Protein AF-A0A378IM62-F1 (afdb_monomer_lite)

Structure (mmCIF, N/CA/C/O backbone):
data_AF-A0A378IM62-F1
#
_entry.id   AF-A0A378IM62-F1
#
loop_
_atom_site.group_PDB
_atom_site.id
_atom_site.type_symbol
_atom_site.label_atom_id
_atom_site.label_alt_id
_atom_site.label_comp_id
_atom_site.label_asym_id
_atom_site.label_entity_id
_atom_site.label_seq_id
_atom_site.pdbx_PDB_ins_code
_atom_site.Cartn_x
_atom_site.Cartn_y
_atom_site.Cartn_z
_atom_site.occupancy
_atom_site.B_iso_or_equiv
_atom_site.auth_seq_id
_atom_site.auth_comp_id
_atom_site.auth_asym_id
_atom_site.auth_atom_id
_atom_site.pdbx_PDB_model_num
ATOM 1 N N . MET A 1 1 ? -3.573 8.966 -11.638 1.00 63.03 1 MET A N 1
ATOM 2 C CA . MET A 1 1 ? -2.790 7.840 -12.193 1.00 63.03 1 MET A CA 1
ATOM 3 C C . MET A 1 1 ? -3.629 6.588 -12.043 1.00 63.03 1 MET A C 1
ATOM 5 O O . MET A 1 1 ? -4.193 6.410 -10.976 1.00 63.03 1 MET A O 1
ATOM 9 N N . LYS A 1 2 ? -3.738 5.745 -13.071 1.00 63.81 2 LYS A N 1
ATOM 10 C CA . LYS A 1 2 ? -4.453 4.468 -12.963 1.00 63.81 2 LYS A CA 1
ATOM 11 C C . LYS A 1 2 ? -3.461 3.328 -12.790 1.00 63.81 2 LYS A C 1
ATOM 13 O O . LYS A 1 2 ? -2.505 3.244 -13.553 1.00 63.81 2 LYS A O 1
ATOM 18 N N . LEU A 1 3 ? -3.699 2.463 -11.816 1.00 65.12 3 LEU A N 1
ATOM 19 C CA . LEU A 1 3 ? -2.951 1.236 -11.606 1.00 65.12 3 LEU A CA 1
ATOM 20 C C . LEU A 1 3 ? -3.840 0.065 -12.021 1.00 65.12 3 LEU A C 1
ATOM 22 O O . LEU A 1 3 ? -4.817 -0.258 -11.344 1.00 65.12 3 LEU A O 1
ATOM 26 N N . ASN A 1 4 ? -3.529 -0.535 -13.166 1.00 68.69 4 ASN A N 1
ATOM 27 C CA . ASN A 1 4 ? -4.290 -1.670 -13.662 1.00 68.69 4 ASN A CA 1
ATOM 28 C C . ASN A 1 4 ? -3.767 -2.959 -13.022 1.00 68.69 4 ASN A C 1
ATOM 30 O O . ASN A 1 4 ? -2.691 -3.443 -13.353 1.00 68.69 4 ASN A O 1
ATOM 34 N N . LEU A 1 5 ? -4.535 -3.548 -12.109 1.00 64.62 5 LEU A N 1
ATOM 35 C CA . LEU A 1 5 ? -4.090 -4.748 -11.401 1.00 64.62 5 LEU A CA 1
ATOM 36 C C . LEU A 1 5 ? -4.032 -5.988 -12.303 1.00 64.62 5 LEU A C 1
ATOM 38 O O . LEU A 1 5 ? -3.391 -6.976 -11.940 1.00 64.62 5 LEU A O 1
ATOM 42 N N . THR A 1 6 ? -4.661 -5.973 -13.485 1.00 64.00 6 THR A N 1
ATOM 43 C CA . THR A 1 6 ? -4.562 -7.104 -14.419 1.00 64.00 6 THR A CA 1
ATOM 44 C C . THR A 1 6 ? -3.192 -7.189 -15.084 1.00 64.00 6 THR A C 1
ATOM 46 O O . THR A 1 6 ? -2.782 -8.292 -15.438 1.00 64.00 6 THR A O 1
ATOM 49 N N . THR A 1 7 ? -2.473 -6.066 -15.212 1.00 71.25 7 THR A N 1
ATOM 50 C CA . THR A 1 7 ? -1.129 -6.010 -15.821 1.00 71.25 7 THR A CA 1
ATOM 51 C C . THR A 1 7 ? -0.025 -6.430 -14.857 1.00 71.25 7 THR A C 1
ATOM 53 O O . THR A 1 7 ? 1.128 -6.559 -15.252 1.00 71.25 7 THR A O 1
ATOM 56 N N . PHE A 1 8 ? -0.359 -6.663 -13.589 1.00 71.75 8 PHE A N 1
ATOM 57 C CA . PHE A 1 8 ? 0.615 -7.061 -12.585 1.00 71.75 8 PHE A CA 1
ATOM 58 C C . PHE A 1 8 ? 1.080 -8.500 -12.822 1.00 71.75 8 PHE A C 1
ATOM 60 O O . PHE A 1 8 ? 0.302 -9.359 -13.254 1.00 71.75 8 PHE A O 1
ATOM 67 N N . SER A 1 9 ? 2.332 -8.780 -12.457 1.00 75.38 9 SER A N 1
ATOM 68 C CA . SER A 1 9 ? 2.825 -10.152 -12.348 1.00 75.38 9 SER A CA 1
ATOM 69 C C . SER A 1 9 ? 2.003 -10.933 -11.314 1.00 75.38 9 SER A C 1
ATOM 71 O O . SER A 1 9 ? 1.417 -10.359 -10.389 1.00 75.38 9 SER A O 1
ATOM 73 N N . GLU A 1 10 ? 1.952 -12.262 -11.437 1.00 77.06 10 GLU A N 1
ATOM 74 C CA . GLU A 1 10 ? 1.265 -13.082 -10.429 1.00 77.06 10 GLU A CA 1
ATOM 75 C C . GLU A 1 10 ? 1.925 -12.982 -9.051 1.00 77.06 10 GLU A C 1
ATOM 77 O O . GLU A 1 10 ? 1.225 -13.045 -8.045 1.00 77.06 10 GLU A O 1
ATOM 82 N N . GLU A 1 11 ? 3.235 -12.740 -8.986 1.00 78.81 11 GLU A N 1
ATOM 83 C CA . GLU A 1 11 ? 3.937 -12.444 -7.735 1.00 78.81 11 GLU A CA 1
ATOM 84 C C . GLU A 1 11 ? 3.351 -11.200 -7.049 1.00 78.81 11 GLU A C 1
ATOM 86 O O . GLU A 1 11 ? 2.888 -11.274 -5.908 1.00 78.81 11 GLU A O 1
ATOM 91 N N . HIS A 1 12 ? 3.256 -10.085 -7.776 1.00 77.81 12 HIS A N 1
ATOM 92 C CA . HIS A 1 12 ? 2.664 -8.844 -7.280 1.00 77.81 12 HIS A CA 1
ATOM 93 C C . HIS A 1 12 ? 1.194 -9.019 -6.878 1.00 77.81 12 HIS A C 1
ATOM 95 O O . HIS A 1 12 ? 0.765 -8.537 -5.827 1.00 77.81 12 HIS A O 1
ATOM 101 N N . LYS A 1 13 ? 0.410 -9.764 -7.665 1.00 71.94 13 LYS A N 1
ATOM 102 C CA . LYS A 1 13 ? -0.984 -10.078 -7.318 1.00 71.94 13 LYS A CA 1
ATOM 103 C C . LYS A 1 13 ? -1.081 -10.931 -6.056 1.00 71.94 13 LYS A C 1
ATOM 105 O O . LYS A 1 13 ? -1.965 -10.689 -5.238 1.00 71.94 13 LYS A O 1
ATOM 110 N N . ASN A 1 14 ? -0.196 -11.908 -5.868 1.00 72.69 14 ASN A N 1
ATOM 111 C CA . ASN A 1 14 ? -0.195 -12.775 -4.689 1.00 72.69 14 ASN A CA 1
ATOM 112 C C . ASN A 1 14 ? 0.095 -11.996 -3.405 1.00 72.69 14 ASN A C 1
ATOM 114 O O . ASN A 1 14 ? -0.589 -12.216 -2.406 1.00 72.69 14 ASN A O 1
ATOM 118 N N . ILE A 1 15 ? 1.015 -11.032 -3.454 1.00 76.00 15 ILE A N 1
ATOM 119 C CA . ILE A 1 15 ? 1.289 -10.114 -2.341 1.00 76.00 15 ILE A CA 1
ATOM 120 C C . ILE A 1 15 ? 0.017 -9.335 -1.953 1.00 76.00 15 ILE A C 1
ATOM 122 O O . ILE A 1 15 ? -0.394 -9.332 -0.791 1.00 76.00 15 ILE A O 1
ATOM 126 N N . LEU A 1 16 ? -0.675 -8.739 -2.931 1.00 74.19 16 LEU A N 1
ATOM 127 C CA . LEU A 1 16 ? -1.908 -7.977 -2.683 1.00 74.19 16 LEU A CA 1
ATOM 128 C C . LEU A 1 16 ? -3.078 -8.859 -2.207 1.00 74.19 16 LEU A C 1
ATOM 130 O O . LEU A 1 16 ? -3.880 -8.430 -1.370 1.00 74.19 16 LEU A O 1
ATOM 134 N N . ARG A 1 17 ? -3.180 -10.098 -2.711 1.00 72.56 17 ARG A N 1
ATOM 135 C CA . ARG A 1 17 ? -4.165 -11.101 -2.263 1.00 72.56 17 ARG A CA 1
ATOM 136 C C . ARG A 1 17 ? -3.917 -11.513 -0.810 1.00 72.56 17 ARG A C 1
ATOM 138 O O . ARG A 1 17 ? -4.877 -11.611 -0.048 1.00 72.56 17 ARG A O 1
ATOM 145 N N . ALA A 1 18 ? -2.658 -11.720 -0.418 1.00 74.56 18 ALA A N 1
ATOM 146 C CA . ALA A 1 18 ? -2.292 -12.062 0.955 1.00 74.56 18 ALA A CA 1
ATOM 147 C C . ALA A 1 18 ? -2.680 -10.942 1.932 1.00 74.56 18 ALA A C 1
ATOM 149 O O . ALA A 1 18 ? -3.341 -11.206 2.937 1.00 74.56 18 ALA A O 1
ATOM 150 N N . GLN A 1 19 ? -2.384 -9.686 1.583 1.00 77.56 19 GLN A N 1
ATOM 151 C CA . GLN A 1 19 ? -2.810 -8.531 2.375 1.00 77.56 19 GLN A CA 1
ATOM 152 C C . GLN A 1 19 ? -4.334 -8.438 2.486 1.00 77.56 19 GLN A C 1
ATOM 154 O O . GLN A 1 19 ? -4.859 -8.174 3.565 1.00 77.56 19 GLN A O 1
ATOM 159 N N . ARG A 1 20 ? -5.066 -8.718 1.398 1.00 74.69 20 ARG A N 1
ATOM 160 C CA . ARG A 1 20 ? -6.538 -8.780 1.430 1.00 74.69 20 ARG A CA 1
ATOM 161 C C . ARG A 1 20 ? -7.037 -9.722 2.506 1.00 74.69 20 ARG A C 1
ATOM 163 O O . ARG A 1 20 ? -7.931 -9.377 3.271 1.00 74.69 20 ARG A O 1
ATOM 170 N N . LYS A 1 21 ? -6.482 -10.933 2.496 1.00 75.38 21 LYS A N 1
ATOM 171 C CA . LYS A 1 21 ? -6.885 -12.020 3.374 1.00 75.38 21 LYS A CA 1
ATOM 172 C C . LYS A 1 21 ? -6.652 -11.619 4.828 1.00 75.38 21 LYS A C 1
ATOM 174 O O . LYS A 1 21 ? -7.586 -11.698 5.614 1.00 75.38 21 LYS A O 1
ATOM 179 N N . LEU A 1 22 ? -5.474 -11.073 5.134 1.00 80.19 22 LEU A N 1
ATOM 180 C CA . LEU A 1 22 ? -5.135 -10.566 6.465 1.00 80.19 22 LEU A CA 1
ATOM 181 C C . LEU A 1 22 ? -6.120 -9.493 6.958 1.00 80.19 22 LEU A C 1
ATOM 183 O O . LEU A 1 22 ? -6.554 -9.530 8.113 1.00 80.19 22 LEU A O 1
ATOM 187 N N . VAL A 1 23 ? -6.475 -8.535 6.094 1.00 76.19 23 VAL A N 1
ATOM 188 C CA . VAL A 1 23 ? -7.431 -7.474 6.437 1.00 76.19 23 VAL A CA 1
ATOM 189 C C . VAL A 1 23 ? -8.813 -8.069 6.711 1.00 76.19 23 VAL A C 1
ATOM 191 O O . VAL A 1 23 ? -9.392 -7.761 7.747 1.00 76.19 23 VAL A O 1
ATOM 194 N N . LEU A 1 24 ? -9.324 -8.950 5.842 1.00 74.62 24 LEU A N 1
ATOM 195 C CA . LEU A 1 24 ? -10.635 -9.590 6.033 1.00 74.62 24 LEU A CA 1
ATOM 196 C C . LEU A 1 24 ? -10.694 -10.402 7.329 1.00 74.62 24 LEU A C 1
ATOM 198 O O . LEU A 1 24 ? -11.615 -10.220 8.117 1.00 74.62 24 LEU A O 1
ATOM 202 N N . GLU A 1 25 ? -9.697 -11.255 7.570 1.00 80.69 25 GLU A N 1
ATOM 203 C CA . GLU A 1 25 ? -9.629 -12.096 8.771 1.00 80.69 25 GLU A CA 1
ATOM 204 C C . GLU A 1 25 ? -9.574 -11.250 10.046 1.00 80.69 25 GLU A C 1
ATOM 206 O O . GLU A 1 25 ? -10.247 -11.544 11.033 1.00 80.69 25 GLU A O 1
ATOM 211 N N . THR A 1 26 ? -8.809 -10.157 10.024 1.00 82.06 26 THR A N 1
ATOM 212 C CA . THR A 1 26 ? -8.727 -9.263 11.180 1.00 82.06 26 THR A CA 1
ATOM 213 C C . THR A 1 26 ? -10.033 -8.508 11.410 1.00 82.06 26 THR A C 1
ATOM 215 O O . THR A 1 26 ? -10.451 -8.354 12.556 1.00 82.06 26 THR A O 1
ATOM 218 N N . LEU A 1 27 ? -10.679 -8.027 10.347 1.00 79.81 27 LEU A N 1
ATOM 219 C CA . LEU A 1 27 ? -11.945 -7.310 10.459 1.00 79.81 27 LEU A CA 1
ATOM 220 C C . LEU A 1 27 ? -13.079 -8.223 10.937 1.00 79.81 27 LEU A C 1
ATOM 222 O O . LEU A 1 27 ? -13.867 -7.793 11.776 1.00 79.81 27 LEU A O 1
ATOM 226 N N . ASP A 1 28 ? -13.124 -9.477 10.479 1.00 80.19 28 ASP A N 1
ATOM 227 C CA . ASP A 1 28 ? -14.079 -10.473 10.980 1.00 80.19 28 ASP A CA 1
ATOM 228 C C . ASP A 1 28 ? -13.875 -10.747 12.477 1.00 80.19 28 ASP A C 1
ATOM 230 O O . ASP A 1 28 ? -14.840 -10.752 13.241 1.00 80.19 28 ASP A O 1
ATOM 234 N N . ALA A 1 29 ? -12.621 -10.880 12.926 1.00 85.75 29 ALA A N 1
ATOM 235 C CA . ALA A 1 29 ? -12.310 -11.060 14.343 1.00 85.75 29 ALA A CA 1
ATOM 236 C C . ALA A 1 29 ? -12.753 -9.859 15.201 1.00 85.75 29 ALA A C 1
ATOM 238 O O . ALA A 1 29 ? -13.323 -10.038 16.277 1.00 85.75 29 ALA A O 1
ATOM 239 N N . ILE A 1 30 ? -12.537 -8.628 14.722 1.00 86.56 30 ILE A N 1
ATOM 240 C CA . ILE A 1 30 ? -12.991 -7.414 15.421 1.00 86.56 30 ILE A CA 1
ATOM 241 C C . ILE A 1 30 ? -14.519 -7.340 15.452 1.00 86.56 30 ILE A C 1
ATOM 243 O O . ILE A 1 30 ? -15.106 -6.945 16.458 1.00 86.56 30 ILE A O 1
ATOM 247 N N . ALA A 1 31 ? -15.179 -7.723 14.364 1.00 83.19 31 ALA A N 1
ATOM 248 C CA . ALA A 1 31 ? -16.630 -7.739 14.302 1.00 83.19 31 ALA A CA 1
ATOM 249 C C . ALA A 1 31 ? -17.235 -8.761 15.262 1.00 83.19 31 ALA A C 1
ATOM 251 O O . ALA A 1 31 ? -18.196 -8.434 15.951 1.00 83.19 31 ALA A O 1
ATOM 252 N N . ALA A 1 32 ? -16.652 -9.960 15.354 1.00 86.31 32 ALA A N 1
ATOM 253 C CA . ALA A 1 32 ? -17.048 -10.957 16.342 1.00 86.31 32 ALA A CA 1
ATOM 254 C C . ALA A 1 32 ? -16.964 -10.381 17.764 1.00 86.31 32 ALA A C 1
ATOM 256 O O . ALA A 1 32 ? -17.944 -10.448 18.500 1.00 86.31 32 ALA A O 1
ATOM 257 N N . TYR A 1 33 ? -15.863 -9.699 18.094 1.00 89.69 33 TYR A N 1
ATOM 258 C CA . TYR A 1 33 ? -15.712 -9.007 19.376 1.00 89.69 33 TYR A CA 1
ATOM 259 C C . TYR A 1 33 ? -16.799 -7.944 19.617 1.00 89.69 33 TYR A C 1
ATOM 261 O O . TYR A 1 33 ? -17.392 -7.897 20.694 1.00 89.69 33 TYR A O 1
ATOM 269 N N . LEU A 1 34 ? -17.098 -7.092 18.631 1.00 86.69 34 LEU A N 1
ATOM 270 C CA . LEU A 1 34 ? -18.134 -6.059 18.764 1.00 86.69 34 LEU A CA 1
ATOM 271 C C . LEU A 1 34 ? -19.541 -6.660 18.943 1.00 86.69 34 LEU A C 1
ATOM 273 O O . LEU A 1 34 ? -20.335 -6.125 19.716 1.00 86.69 34 LEU A O 1
ATOM 277 N N . VAL A 1 35 ? -19.843 -7.774 18.267 1.00 87.06 35 VAL A N 1
ATOM 278 C CA . VAL A 1 35 ? -21.121 -8.499 18.398 1.00 87.06 35 VAL A CA 1
ATOM 279 C C . VAL A 1 35 ? -21.242 -9.153 19.773 1.00 87.06 35 VAL A C 1
ATOM 281 O O . VAL A 1 35 ? -22.263 -8.989 20.435 1.00 87.06 35 VAL A O 1
ATOM 284 N N . GLU A 1 36 ? -20.201 -9.854 20.231 1.00 90.56 36 GLU A N 1
ATOM 285 C CA . GLU A 1 36 ? -20.175 -10.512 21.549 1.00 90.56 36 GLU A CA 1
ATOM 286 C C . GLU A 1 36 ? -20.423 -9.527 22.696 1.00 90.56 36 GLU A C 1
ATOM 288 O O . GLU A 1 36 ? -21.001 -9.889 23.718 1.00 90.56 36 GLU A O 1
ATOM 293 N N . ASN A 1 37 ? -20.026 -8.269 22.510 1.00 88.25 37 ASN A N 1
ATOM 294 C CA . ASN A 1 37 ? -20.207 -7.212 23.495 1.00 88.25 37 ASN A CA 1
ATOM 295 C C . ASN A 1 37 ? -21.465 -6.348 23.274 1.00 88.25 37 ASN A C 1
ATOM 297 O O . ASN A 1 37 ? -21.661 -5.371 23.997 1.00 88.25 37 ASN A O 1
ATOM 301 N N . GLY A 1 38 ? -22.313 -6.682 22.296 1.00 86.50 38 GLY A N 1
ATOM 302 C CA . GLY A 1 38 ? -23.566 -5.970 22.027 1.00 86.50 38 GLY A CA 1
ATOM 303 C C . GLY A 1 38 ? -23.397 -4.557 21.457 1.00 86.50 38 GLY A C 1
ATOM 304 O O . GLY A 1 38 ? -24.317 -3.747 21.550 1.00 86.50 38 GLY A O 1
ATOM 305 N N . ASP A 1 39 ? -22.238 -4.229 20.876 1.00 85.69 39 ASP A N 1
ATOM 306 C CA . ASP A 1 39 ? -22.001 -2.914 20.263 1.00 85.69 39 ASP A CA 1
ATOM 307 C C . ASP A 1 39 ? -22.529 -2.808 18.829 1.00 85.69 39 ASP A C 1
ATOM 309 O O . ASP A 1 39 ? -22.758 -1.699 18.338 1.00 85.69 39 ASP A O 1
ATOM 313 N N . VAL A 1 40 ? -22.708 -3.947 18.157 1.00 83.50 40 VAL A N 1
ATOM 314 C CA . VAL A 1 40 ? -23.263 -4.055 16.803 1.00 83.50 40 VAL A CA 1
ATOM 315 C C . VAL A 1 40 ? -24.137 -5.305 16.680 1.00 83.50 40 VAL A C 1
ATOM 317 O O . VAL A 1 40 ? -23.970 -6.272 17.423 1.00 83.50 40 VAL A O 1
ATOM 320 N N . GLU A 1 41 ? -25.065 -5.294 15.724 1.00 83.25 41 GLU A N 1
ATOM 321 C CA . GLU A 1 41 ? -25.942 -6.432 15.432 1.00 83.25 41 GLU A CA 1
ATOM 322 C C . GLU A 1 41 ? -25.192 -7.574 14.724 1.00 83.25 41 GLU A C 1
ATOM 324 O O . GLU A 1 41 ? -24.187 -7.362 14.043 1.00 83.25 41 GLU A O 1
ATOM 329 N N . SER A 1 42 ? -25.700 -8.804 14.831 1.00 82.06 42 SER A N 1
ATOM 330 C CA . SER A 1 42 ? -25.089 -9.989 14.204 1.00 82.06 42 SER A CA 1
ATOM 331 C C . SER A 1 42 ? -25.033 -9.904 12.672 1.00 82.06 42 SER A C 1
ATOM 333 O O . SER A 1 42 ? -24.097 -10.420 12.055 1.00 82.06 42 SER A O 1
ATOM 335 N N . GLU A 1 43 ? -25.981 -9.195 12.051 1.00 76.56 43 GLU A N 1
ATOM 336 C CA . GLU A 1 43 ? -26.019 -8.934 10.606 1.00 76.56 43 GLU A CA 1
ATOM 337 C C . GLU A 1 43 ? -24.813 -8.119 10.123 1.00 76.56 43 GLU A C 1
ATOM 339 O O . GLU A 1 43 ? -24.394 -8.234 8.969 1.00 76.56 43 GLU A O 1
ATOM 344 N N . TRP A 1 44 ? -24.182 -7.360 11.019 1.00 72.75 44 TRP A N 1
ATOM 345 C CA . TRP A 1 44 ? -23.004 -6.557 10.716 1.00 72.75 44 TRP A CA 1
ATOM 346 C C . TRP A 1 44 ? -21.821 -7.429 10.272 1.00 72.75 44 TRP A C 1
ATOM 348 O O . TRP A 1 44 ? -21.120 -7.108 9.310 1.00 72.75 44 TRP A O 1
ATOM 358 N N . ARG A 1 45 ? -21.677 -8.617 10.877 1.00 70.25 45 ARG A N 1
ATOM 359 C CA . ARG A 1 45 ? -20.698 -9.635 10.464 1.00 70.25 45 ARG A CA 1
ATOM 360 C C . ARG A 1 45 ? -20.997 -10.200 9.069 1.00 70.25 45 ARG A C 1
ATOM 362 O O . ARG A 1 45 ? -20.083 -10.545 8.326 1.00 70.25 45 ARG A O 1
ATOM 369 N N . MET A 1 46 ? -22.268 -10.243 8.661 1.00 67.06 46 MET A N 1
ATOM 370 C CA . MET A 1 46 ? -22.653 -10.624 7.297 1.00 67.06 46 MET A CA 1
ATOM 371 C C . MET A 1 46 ? -22.372 -9.512 6.281 1.00 67.06 46 MET A C 1
ATOM 373 O O . MET A 1 46 ? -22.016 -9.822 5.146 1.00 67.06 46 MET A O 1
ATOM 377 N N . MET A 1 47 ? -22.501 -8.236 6.663 1.00 64.19 47 MET A N 1
ATOM 378 C CA . MET A 1 47 ? -22.163 -7.096 5.797 1.00 64.19 47 MET A CA 1
ATOM 379 C C . MET A 1 47 ? -20.671 -7.078 5.443 1.00 64.19 47 MET A C 1
ATOM 381 O O . MET A 1 47 ? -20.328 -6.936 4.271 1.00 64.19 47 MET A O 1
ATOM 385 N N . LEU A 1 48 ? -19.802 -7.345 6.422 1.00 60.56 48 LEU A N 1
ATOM 386 C CA . LEU A 1 48 ? -18.348 -7.483 6.241 1.00 60.56 48 LEU A CA 1
ATOM 387 C C . LEU A 1 48 ? -17.962 -8.541 5.196 1.00 60.56 48 LEU A C 1
ATOM 389 O O . LEU A 1 48 ? -17.015 -8.353 4.437 1.00 60.56 48 LEU A O 1
ATOM 393 N N . ASN A 1 49 ? -18.728 -9.632 5.127 1.00 55.06 49 ASN A N 1
ATOM 394 C CA . ASN A 1 49 ? -18.523 -10.713 4.162 1.00 55.06 49 ASN A CA 1
ATOM 395 C C . ASN A 1 49 ? -19.140 -10.427 2.780 1.00 55.06 49 ASN A C 1
ATOM 397 O O . ASN A 1 49 ? -18.753 -11.057 1.796 1.00 55.06 49 ASN A O 1
ATOM 401 N N . LYS A 1 50 ? -20.110 -9.504 2.700 1.00 53.28 50 LYS A N 1
ATOM 402 C CA . LYS A 1 50 ? -20.842 -9.148 1.471 1.00 53.28 50 LYS A CA 1
ATOM 403 C C . LYS A 1 50 ? -20.257 -7.948 0.735 1.00 53.28 50 LYS A C 1
ATOM 405 O O . LYS A 1 50 ? -20.473 -7.838 -0.472 1.00 53.28 50 LYS A O 1
ATOM 410 N N . GLU A 1 51 ? -19.537 -7.056 1.417 1.00 52.66 51 GLU A N 1
ATOM 411 C CA . GLU A 1 51 ? -18.796 -5.986 0.751 1.00 52.66 51 GLU A CA 1
ATOM 412 C C . GLU A 1 51 ? -17.623 -6.580 -0.031 1.00 52.66 51 GLU A C 1
ATOM 414 O O . GLU A 1 51 ? -16.491 -6.744 0.432 1.00 52.66 51 GLU A O 1
ATOM 419 N N . TYR A 1 52 ? -17.929 -6.928 -1.280 1.00 42.97 52 TYR A N 1
ATOM 420 C CA . TYR A 1 52 ? -16.935 -7.215 -2.288 1.00 42.97 52 TYR A CA 1
ATOM 421 C C . TYR A 1 52 ? -16.077 -5.975 -2.471 1.00 42.97 52 TYR A C 1
ATOM 423 O O . TYR A 1 52 ? -16.464 -5.015 -3.132 1.00 42.97 52 TYR A O 1
ATOM 431 N N . MET A 1 53 ? -14.880 -6.113 -1.912 1.00 42.53 53 MET A N 1
ATOM 432 C CA . MET A 1 53 ? -13.789 -5.160 -1.852 1.00 42.53 53 MET A CA 1
ATOM 433 C C . MET A 1 53 ? -13.832 -4.291 -0.604 1.00 42.53 53 MET A C 1
ATOM 435 O O . MET A 1 53 ? -14.437 -3.228 -0.572 1.00 42.53 53 MET A O 1
ATOM 439 N N . ILE A 1 54 ? -13.007 -4.701 0.370 1.00 43.72 54 ILE A N 1
ATOM 440 C CA . ILE A 1 54 ? -12.095 -3.766 1.030 1.00 43.72 54 ILE A CA 1
ATOM 441 C C . ILE A 1 54 ? -11.600 -2.847 -0.082 1.00 43.72 54 ILE A C 1
ATOM 443 O O . ILE A 1 54 ? -10.779 -3.256 -0.908 1.00 43.72 54 ILE A O 1
ATOM 447 N N . ASN A 1 55 ? -12.183 -1.656 -0.183 1.00 45.41 55 ASN A N 1
ATOM 448 C CA . ASN A 1 55 ? -11.634 -0.620 -1.025 1.00 45.41 55 ASN A CA 1
ATOM 449 C C . ASN A 1 55 ? -10.197 -0.487 -0.543 1.00 45.41 55 ASN A C 1
ATOM 451 O O . ASN A 1 55 ? -9.955 -0.081 0.591 1.00 45.41 55 ASN A O 1
ATOM 455 N N . TYR A 1 56 ? -9.247 -0.890 -1.381 1.00 46.09 56 TYR A N 1
ATOM 456 C CA . TYR A 1 56 ? -7.810 -0.852 -1.113 1.00 46.09 56 TYR A CA 1
ATOM 457 C C . TYR A 1 56 ? -7.281 0.591 -0.965 1.00 46.09 56 TYR A C 1
ATOM 459 O O . TYR A 1 56 ? -6.097 0.861 -1.110 1.00 46.09 56 TYR A O 1
ATOM 467 N N . TYR A 1 57 ? -8.161 1.536 -0.649 1.00 41.88 57 TYR A N 1
ATOM 468 C CA . TYR A 1 57 ? -7.917 2.951 -0.536 1.00 41.88 57 TYR A CA 1
ATOM 469 C C . TYR A 1 57 ? -8.599 3.509 0.704 1.00 41.88 57 TYR A C 1
ATOM 471 O O . TYR A 1 57 ? -9.572 4.252 0.643 1.00 41.88 57 TYR A O 1
ATOM 479 N N . ASP A 1 58 ? -7.996 3.229 1.848 1.00 39.28 58 ASP A N 1
ATOM 480 C CA . ASP A 1 58 ? -7.769 4.319 2.775 1.00 39.28 58 ASP A CA 1
ATOM 481 C C . ASP A 1 58 ? -6.708 5.219 2.122 1.00 39.28 58 ASP A C 1
ATOM 483 O O . ASP A 1 58 ? -5.566 4.805 1.973 1.00 39.28 58 ASP A O 1
ATOM 487 N N . VAL A 1 59 ? -7.055 6.424 1.676 1.00 37.38 59 VAL A N 1
ATOM 488 C CA . VAL A 1 59 ? -6.114 7.380 1.062 1.00 37.38 59 VAL A CA 1
ATOM 489 C C . VAL A 1 59 ? -6.279 8.718 1.775 1.00 37.38 59 VAL A C 1
ATOM 491 O O . VAL A 1 59 ? -7.177 9.484 1.452 1.00 37.38 59 VAL A O 1
ATOM 494 N N . ILE A 1 60 ? -5.330 8.982 2.685 1.00 32.12 60 ILE A N 1
ATOM 495 C CA . ILE A 1 60 ? -4.832 10.311 3.079 1.00 32.12 60 ILE A CA 1
ATOM 496 C C . ILE A 1 60 ? -5.748 11.160 4.027 1.00 32.12 60 ILE A C 1
ATOM 498 O O . ILE A 1 60 ? -6.967 11.136 3.888 1.00 32.12 60 ILE A O 1
ATOM 502 N N . PRO A 1 61 ? -5.194 11.874 5.044 1.00 30.81 61 PRO A N 1
ATOM 503 C CA . PRO A 1 61 ? -5.909 12.554 6.137 1.00 30.81 61 PRO A CA 1
ATOM 504 C C . PRO A 1 61 ? -6.981 13.581 5.754 1.00 30.81 61 PRO A C 1
ATOM 506 O O . PRO A 1 61 ? -6.825 14.365 4.823 1.00 30.81 61 PRO A O 1
ATOM 509 N N . ASP A 1 62 ? -7.988 13.663 6.633 1.00 29.58 62 ASP A N 1
ATOM 510 C CA . ASP A 1 62 ? -9.109 14.622 6.652 1.00 29.58 62 ASP A CA 1
ATOM 511 C C . ASP A 1 62 ? -8.685 16.098 6.838 1.00 29.58 62 ASP A C 1
ATOM 513 O O . ASP A 1 62 ? -9.528 16.995 6.779 1.00 29.58 62 ASP A O 1
ATOM 517 N N . LYS A 1 63 ? -7.402 16.396 7.108 1.00 29.39 63 LYS A N 1
ATOM 518 C CA . LYS A 1 63 ? -6.933 17.763 7.401 1.00 29.39 63 LYS A CA 1
ATOM 519 C C . LYS A 1 63 ? -5.540 18.040 6.836 1.00 29.39 63 LYS A C 1
ATOM 521 O O . LYS A 1 63 ? -4.548 17.482 7.292 1.00 29.39 63 LYS A O 1
ATOM 526 N N . GLY A 1 64 ? -5.489 18.967 5.883 1.00 35.56 64 GLY A N 1
ATOM 527 C CA . GLY A 1 64 ? -4.273 19.497 5.262 1.00 35.56 64 GLY A CA 1
ATOM 528 C C . GLY A 1 64 ? -4.406 19.553 3.736 1.00 35.56 64 GLY A C 1
ATOM 529 O O . GLY A 1 64 ? -5.018 18.659 3.151 1.00 35.56 64 GLY A O 1
ATOM 530 N N . PRO A 1 65 ? -3.891 20.594 3.056 1.00 26.06 65 PRO A N 1
ATOM 531 C CA . PRO A 1 65 ? -4.002 20.695 1.608 1.00 26.06 65 PRO A CA 1
ATOM 532 C C . PRO A 1 65 ? -3.127 19.631 0.942 1.00 26.06 65 PRO A C 1
ATOM 534 O O . PRO A 1 65 ? -1.920 19.796 0.786 1.00 26.06 65 PRO A O 1
ATOM 537 N N . LEU A 1 66 ? -3.759 18.550 0.495 1.00 30.91 66 LEU A N 1
ATOM 538 C CA . LEU A 1 66 ? -3.159 17.618 -0.447 1.00 30.91 66 LEU A CA 1
ATOM 539 C C . LEU A 1 66 ? -3.254 18.200 -1.836 1.00 30.91 66 LEU A C 1
ATOM 541 O O . LEU A 1 66 ? -4.269 18.098 -2.521 1.00 30.91 66 LEU A O 1
ATOM 545 N N . ARG A 1 67 ? -2.160 18.797 -2.273 1.00 32.47 67 ARG A N 1
ATOM 546 C CA . ARG A 1 67 ? -1.909 18.963 -3.694 1.00 32.47 67 ARG A CA 1
ATOM 547 C C . ARG A 1 67 ? -0.822 17.973 -4.035 1.00 32.47 67 ARG A C 1
ATOM 549 O O . ARG A 1 67 ? 0.324 18.299 -3.759 1.00 32.47 67 ARG A O 1
ATOM 556 N N . THR A 1 68 ? -1.194 16.785 -4.537 1.00 30.44 68 THR A N 1
ATOM 557 C CA . THR A 1 68 ? -0.556 16.069 -5.668 1.00 30.44 68 THR A CA 1
ATOM 558 C C . THR A 1 68 ? -0.953 14.569 -5.782 1.00 30.44 68 THR A C 1
ATOM 560 O O . THR A 1 68 ? -0.350 13.706 -5.166 1.00 30.44 68 THR A O 1
ATOM 563 N N . HIS A 1 69 ? -1.904 14.296 -6.696 1.00 43.16 69 HIS A N 1
ATOM 564 C CA . HIS A 1 69 ? -2.118 13.076 -7.518 1.00 43.16 69 HIS A CA 1
ATOM 565 C C . HIS A 1 69 ? -2.783 11.816 -6.920 1.00 43.16 69 HIS A C 1
ATOM 567 O O . HIS A 1 69 ? -2.217 11.069 -6.134 1.00 43.16 69 HIS A O 1
ATOM 573 N N . GLU A 1 70 ? -3.990 11.545 -7.418 1.00 50.69 70 GLU A N 1
ATOM 574 C CA . GLU A 1 70 ? -4.879 10.428 -7.081 1.00 50.69 70 GLU A CA 1
ATOM 575 C C . GLU A 1 70 ? -4.435 9.131 -7.788 1.00 50.69 70 GLU A C 1
ATOM 577 O O . GLU A 1 70 ? -4.057 9.170 -8.965 1.00 50.69 70 GLU A O 1
ATOM 582 N N . ILE A 1 71 ? -4.466 7.989 -7.089 1.00 53.88 71 ILE A N 1
ATOM 583 C CA . ILE A 1 71 ? -4.266 6.658 -7.683 1.00 53.88 71 ILE A CA 1
ATOM 584 C C . ILE A 1 71 ? -5.642 5.997 -7.795 1.00 53.88 71 ILE A C 1
ATOM 586 O O . ILE A 1 71 ? -6.316 5.846 -6.782 1.00 53.88 71 ILE A O 1
ATOM 590 N N . ASP A 1 72 ? -6.043 5.615 -9.003 1.00 56.44 72 ASP A N 1
ATOM 591 C CA . ASP A 1 72 ? -7.241 4.817 -9.261 1.00 56.44 72 ASP A CA 1
ATOM 592 C C . ASP A 1 72 ? -6.819 3.353 -9.467 1.00 56.44 72 ASP A C 1
ATOM 594 O O . ASP A 1 72 ? -5.915 3.101 -10.267 1.00 56.44 72 ASP A O 1
ATOM 598 N N . LEU A 1 73 ? -7.472 2.380 -8.819 1.00 52.94 73 LEU A N 1
ATOM 599 C CA . LEU A 1 73 ? -7.278 0.955 -9.151 1.00 52.94 73 LEU A CA 1
ATOM 600 C C . LEU A 1 73 ? -8.287 0.563 -10.208 1.00 52.94 73 LEU A C 1
ATOM 602 O O . LEU A 1 73 ? -9.487 0.769 -10.038 1.00 52.94 73 LEU A O 1
ATOM 606 N N . GLU A 1 74 ? -7.803 -0.064 -11.266 1.00 54.75 74 GLU A N 1
ATOM 607 C CA . GLU A 1 74 ? -8.650 -0.666 -12.282 1.00 54.75 74 GLU A CA 1
ATOM 608 C C . GLU A 1 74 ? -8.572 -2.190 -12.154 1.00 54.75 74 GLU A C 1
ATOM 610 O O . GLU A 1 74 ? -7.485 -2.774 -12.104 1.00 54.75 74 GLU A O 1
ATOM 615 N N . LEU A 1 75 ? -9.737 -2.828 -12.033 1.00 49.84 75 LEU A N 1
ATOM 616 C CA . LEU A 1 75 ? -9.889 -4.264 -11.818 1.00 49.84 75 LEU A CA 1
ATOM 617 C C . LEU A 1 75 ? -10.930 -4.830 -12.769 1.00 49.84 75 LEU A C 1
ATOM 619 O O . LEU A 1 75 ? -12.031 -4.302 -12.869 1.00 49.84 75 LEU A O 1
ATOM 623 N N . SER A 1 76 ? -10.614 -5.958 -13.396 1.00 47.88 76 SER A N 1
ATOM 624 C CA . SER A 1 76 ? -11.614 -6.769 -14.092 1.00 47.88 76 SER A CA 1
ATOM 625 C C . SER A 1 76 ? -12.199 -7.786 -13.115 1.00 47.88 76 SER A C 1
ATOM 627 O O . SER A 1 76 ? -11.481 -8.655 -12.620 1.00 47.88 76 SER A O 1
ATOM 629 N N . VAL A 1 77 ? -13.489 -7.663 -12.809 1.00 55.06 77 VAL A N 1
ATOM 630 C CA . VAL A 1 77 ? -14.234 -8.601 -11.963 1.00 55.06 77 VAL A CA 1
ATOM 631 C C . VAL A 1 77 ? -15.035 -9.525 -12.861 1.00 55.06 77 VAL A C 1
ATOM 633 O O . VAL A 1 77 ? -15.827 -9.058 -13.675 1.00 55.06 77 VAL A O 1
ATOM 636 N N . ILE A 1 78 ? -14.831 -10.830 -12.697 1.00 54.31 78 ILE A N 1
ATOM 637 C CA . ILE A 1 78 ? -15.636 -11.857 -13.355 1.00 54.31 78 ILE A CA 1
ATOM 638 C C . ILE A 1 78 ? -16.692 -12.315 -12.353 1.00 54.31 78 ILE A C 1
ATOM 640 O O . ILE A 1 78 ? -16.355 -12.845 -11.294 1.00 54.31 78 ILE A O 1
ATOM 644 N N . TYR A 1 79 ? -17.957 -12.065 -12.663 1.00 59.50 79 TYR A N 1
ATOM 645 C CA . TYR A 1 79 ? -19.084 -12.513 -11.852 1.00 59.50 79 TYR A CA 1
ATOM 646 C C . TYR A 1 79 ? -19.374 -14.000 -12.079 1.00 59.50 79 TYR A C 1
ATOM 648 O O . TYR A 1 79 ? -18.954 -14.583 -13.076 1.00 59.50 79 TYR A O 1
ATOM 656 N N . GLU A 1 80 ? -20.139 -14.617 -11.173 1.00 53.53 80 GLU A N 1
ATOM 657 C CA . GLU A 1 80 ? -20.515 -16.042 -11.247 1.00 53.53 80 GLU A CA 1
ATOM 658 C C . GLU A 1 80 ? -21.237 -16.415 -12.554 1.00 53.53 80 GLU A C 1
ATOM 660 O O . GLU A 1 80 ? -21.160 -17.551 -13.010 1.00 53.53 80 GLU A O 1
ATOM 665 N N . ASN A 1 81 ? -21.894 -15.446 -13.198 1.00 69.06 81 ASN A N 1
ATOM 666 C CA . ASN A 1 81 ? -22.547 -15.606 -14.499 1.00 69.06 81 ASN A CA 1
ATOM 667 C C . ASN A 1 81 ? -21.601 -15.413 -15.707 1.00 69.06 81 ASN A C 1
ATOM 669 O O . ASN A 1 81 ? -22.069 -15.372 -16.843 1.00 69.06 81 ASN A O 1
ATOM 673 N N . GLY A 1 82 ? -20.293 -15.252 -15.482 1.00 58.12 82 GLY A N 1
ATOM 674 C CA . GLY A 1 82 ? -19.283 -15.035 -16.520 1.00 58.12 82 GLY A CA 1
ATOM 675 C C . GLY A 1 82 ? -19.207 -13.603 -17.063 1.00 58.12 82 GLY A C 1
ATOM 676 O O . GLY A 1 82 ? -18.381 -13.335 -17.934 1.00 58.12 82 GLY A O 1
ATOM 677 N N . TYR A 1 83 ? -20.027 -12.670 -16.563 1.00 64.88 83 TYR A N 1
ATOM 678 C CA . TYR A 1 83 ? -19.936 -11.257 -16.933 1.00 64.88 83 TYR A CA 1
ATOM 679 C C . TYR A 1 83 ? -18.626 -10.657 -16.415 1.00 64.88 83 TYR A C 1
ATOM 681 O O . TYR A 1 83 ? -18.298 -10.804 -15.236 1.00 64.88 83 TYR A O 1
ATOM 689 N N . VAL A 1 84 ? -17.892 -9.972 -17.293 1.00 63.75 84 VAL A N 1
ATOM 690 C CA . VAL A 1 84 ? -16.665 -9.253 -16.939 1.00 63.75 84 VAL A CA 1
ATOM 691 C C . VAL A 1 84 ? -16.979 -7.766 -16.848 1.00 63.75 84 VAL A C 1
ATOM 693 O O . VAL A 1 84 ? -17.348 -7.141 -17.840 1.00 63.75 84 VAL A O 1
ATOM 696 N N . GLU A 1 85 ? -16.809 -7.193 -15.662 1.00 61.81 85 GLU A N 1
ATOM 697 C CA . GLU A 1 85 ? -16.948 -5.758 -15.418 1.00 61.81 85 GLU A CA 1
ATOM 698 C C . GLU A 1 85 ? -15.588 -5.152 -15.091 1.00 61.81 85 GLU A C 1
ATOM 700 O O . GLU A 1 85 ? -14.869 -5.653 -14.224 1.00 61.81 85 GLU A O 1
ATOM 705 N N . ILE A 1 86 ? -15.252 -4.035 -15.736 1.00 56.75 86 ILE A N 1
ATOM 706 C CA . ILE A 1 86 ? -14.118 -3.213 -15.318 1.00 56.75 86 ILE A CA 1
ATOM 707 C C . ILE A 1 86 ? -14.598 -2.286 -14.202 1.00 56.75 86 ILE A C 1
ATOM 709 O O . ILE A 1 86 ? -15.290 -1.298 -14.449 1.00 56.75 86 ILE A O 1
ATOM 713 N N . LYS A 1 87 ? -14.209 -2.591 -12.965 1.00 54.28 87 LYS A N 1
ATOM 714 C CA . LYS A 1 87 ? -14.423 -1.719 -11.812 1.00 54.28 87 LYS A CA 1
ATOM 715 C C . LYS A 1 87 ? -13.241 -0.775 -11.652 1.00 54.28 87 LYS A C 1
ATOM 717 O O . LYS A 1 87 ? -12.100 -1.208 -11.494 1.00 54.28 87 LYS A O 1
ATOM 722 N N . ILE A 1 88 ? -13.533 0.522 -11.668 1.00 53.75 88 ILE A N 1
ATOM 723 C CA . ILE A 1 88 ? -12.564 1.575 -11.363 1.00 53.75 88 ILE A CA 1
ATOM 724 C C . ILE A 1 88 ? -12.827 2.049 -9.937 1.00 53.75 88 ILE A C 1
ATOM 726 O O . ILE A 1 88 ? -13.839 2.695 -9.661 1.00 53.75 88 ILE A O 1
ATOM 730 N N . PHE A 1 89 ? -11.897 1.757 -9.042 1.00 52.94 89 PHE A N 1
ATOM 731 C CA . PHE A 1 89 ? -11.900 2.246 -7.672 1.00 52.94 89 PHE A CA 1
ATOM 732 C C . PHE A 1 89 ? -11.238 3.612 -7.657 1.00 52.94 89 PHE A C 1
ATOM 734 O O . PHE A 1 89 ? -10.015 3.726 -7.586 1.00 52.94 89 PHE A O 1
ATOM 741 N N . LYS A 1 90 ? -12.078 4.639 -7.783 1.00 50.78 90 LYS A N 1
ATOM 742 C CA . LYS A 1 90 ? -11.688 6.041 -7.637 1.00 50.78 90 LYS A CA 1
ATOM 743 C C . LYS A 1 90 ? -11.703 6.429 -6.162 1.00 50.78 90 LYS A C 1
ATOM 745 O O . LYS A 1 90 ? -12.479 5.873 -5.383 1.00 50.78 90 LYS A O 1
ATOM 750 N N . LYS A 1 91 ? -10.931 7.455 -5.804 1.00 43.47 91 LYS A N 1
ATOM 751 C CA . LYS A 1 91 ? -10.993 8.182 -4.522 1.00 43.47 91 LYS A CA 1
ATOM 752 C C . LYS A 1 91 ? -12.324 8.940 -4.354 1.00 43.47 91 LYS A C 1
ATOM 754 O O . LYS A 1 91 ? -12.307 10.110 -3.994 1.00 43.47 91 LYS A O 1
ATOM 759 N N . ASP A 1 92 ? -13.481 8.343 -4.647 1.00 44.66 92 ASP A N 1
ATOM 760 C CA . ASP A 1 92 ? -14.759 8.954 -4.277 1.00 44.66 92 ASP A CA 1
ATOM 761 C C . ASP A 1 92 ? -14.782 9.061 -2.749 1.00 44.66 92 ASP A C 1
ATOM 763 O O . ASP A 1 92 ? -15.057 8.095 -2.040 1.00 44.66 92 ASP A O 1
ATOM 767 N N . VAL A 1 93 ? -14.375 10.232 -2.254 1.00 37.91 93 VAL A N 1
ATOM 768 C CA . VAL A 1 93 ? -14.100 10.530 -0.847 1.00 37.91 93 VAL A CA 1
ATOM 769 C C . VAL A 1 93 ? -15.327 10.224 -0.001 1.00 37.91 93 VAL A C 1
ATOM 771 O O . VAL A 1 93 ? -15.184 9.796 1.134 1.00 37.91 93 VAL A O 1
ATOM 774 N N . LEU A 1 94 ? -16.530 10.367 -0.559 1.00 35.94 94 LEU A N 1
ATOM 775 C CA . LEU A 1 94 ? -17.770 10.089 0.153 1.00 35.94 94 LEU A CA 1
ATOM 776 C C . LEU A 1 94 ? -18.004 8.583 0.345 1.00 35.94 94 LEU A C 1
ATOM 778 O O . LEU A 1 94 ? -18.420 8.194 1.426 1.00 35.94 94 LEU A O 1
ATOM 782 N N . LYS A 1 95 ? -17.643 7.728 -0.623 1.00 44.34 95 LYS A N 1
ATOM 783 C CA . LYS A 1 95 ? -17.778 6.257 -0.516 1.00 44.34 95 LYS A CA 1
ATOM 784 C C . LYS A 1 95 ? -16.568 5.564 0.110 1.00 44.34 95 LYS A C 1
ATOM 786 O O . LYS A 1 95 ? -16.707 4.532 0.754 1.00 44.34 95 LYS A O 1
ATOM 791 N N . ALA A 1 96 ? -15.374 6.131 -0.043 1.00 37.25 96 ALA A N 1
ATOM 792 C CA . ALA A 1 96 ? -14.177 5.686 0.666 1.00 37.25 96 ALA A CA 1
ATOM 793 C C . ALA A 1 96 ? -14.253 6.019 2.171 1.00 37.25 96 ALA A C 1
ATOM 795 O O . ALA A 1 96 ? -13.678 5.309 2.992 1.00 37.25 96 ALA A O 1
ATOM 796 N N . ASN A 1 97 ? -15.015 7.052 2.553 1.00 35.31 97 ASN A N 1
ATOM 797 C CA . ASN A 1 97 ? -15.319 7.375 3.950 1.00 35.31 97 ASN A CA 1
ATOM 798 C C . ASN A 1 97 ? -16.338 6.427 4.607 1.00 35.31 97 ASN A C 1
ATOM 800 O O . ASN A 1 97 ? -16.394 6.379 5.836 1.00 35.31 97 ASN A O 1
ATOM 804 N N . ASP A 1 98 ? -17.048 5.625 3.815 1.00 44.22 98 ASP A N 1
ATOM 805 C CA . ASP A 1 98 ? -17.867 4.500 4.278 1.00 44.22 98 ASP A CA 1
ATOM 806 C C . ASP A 1 98 ? -17.089 3.170 4.239 1.00 44.22 98 ASP A C 1
ATOM 808 O O . ASP A 1 98 ? -17.662 2.096 4.384 1.00 44.22 98 ASP A O 1
ATOM 812 N N . ALA A 1 99 ? -15.763 3.201 4.056 1.00 55.09 99 ALA A N 1
ATOM 813 C CA . ALA A 1 99 ? -14.961 1.986 4.026 1.00 55.09 99 ALA A CA 1
ATOM 814 C C . ALA A 1 99 ? -14.993 1.239 5.368 1.00 55.09 99 ALA A C 1
ATOM 816 O O . ALA A 1 99 ? -14.834 1.811 6.449 1.00 55.09 99 ALA A O 1
ATOM 817 N N . LEU A 1 100 ? -15.092 -0.081 5.265 1.00 61.88 100 LEU A N 1
ATOM 818 C CA . LEU A 1 100 ? -15.138 -1.063 6.343 1.00 61.88 100 LEU A CA 1
ATOM 819 C C . LEU A 1 100 ? -14.208 -0.774 7.539 1.00 61.88 100 LEU A C 1
ATOM 821 O O . LEU A 1 100 ? -14.661 -0.747 8.680 1.00 61.88 100 LEU A O 1
ATOM 825 N N . LEU A 1 101 ? -12.921 -0.481 7.294 1.00 67.81 101 LEU A N 1
ATOM 826 C CA . LEU A 1 101 ? -11.938 -0.157 8.344 1.00 67.81 101 LEU A CA 1
ATOM 827 C C . LEU A 1 101 ? -12.315 1.097 9.145 1.00 67.81 101 LEU A C 1
ATOM 829 O O . LEU A 1 101 ? -12.118 1.136 10.361 1.00 67.81 101 LEU A O 1
ATOM 833 N N . ARG A 1 102 ? -12.875 2.118 8.488 1.00 67.75 102 ARG A N 1
ATOM 834 C CA . ARG A 1 102 ? -13.325 3.356 9.133 1.00 67.75 102 ARG A CA 1
ATOM 835 C C . ARG A 1 102 ? -14.593 3.122 9.946 1.00 67.75 102 ARG A C 1
ATOM 837 O O . ARG A 1 102 ? -14.650 3.603 11.077 1.00 67.75 102 ARG A O 1
ATOM 844 N N . ILE A 1 103 ? -15.557 2.357 9.428 1.00 71.50 103 ILE A N 1
ATOM 845 C CA . ILE A 1 103 ? -16.772 2.008 10.182 1.00 71.50 103 ILE A CA 1
ATOM 846 C C . ILE A 1 103 ? -16.395 1.198 11.433 1.00 71.50 103 ILE A C 1
ATOM 848 O O . ILE A 1 103 ? -16.789 1.556 12.544 1.00 71.50 103 ILE A O 1
ATOM 852 N N . VAL A 1 104 ? -15.545 0.177 11.281 1.00 76.75 104 VAL A N 1
ATOM 853 C CA . VAL A 1 104 ? -15.014 -0.630 12.393 1.00 76.75 104 VAL A CA 1
ATOM 854 C C . VAL A 1 104 ? -14.253 0.235 13.399 1.00 76.75 104 VAL A C 1
ATOM 856 O O . VAL A 1 104 ? -14.494 0.144 14.602 1.00 76.75 104 VAL A O 1
ATOM 859 N N . SER A 1 105 ? -13.379 1.132 12.932 1.00 81.94 105 SER A N 1
ATOM 860 C CA . SER A 1 105 ? -12.648 2.055 13.808 1.00 81.94 105 SER A CA 1
ATOM 861 C C . SER A 1 105 ? -13.580 3.009 14.563 1.00 81.94 105 SER A C 1
ATOM 863 O O . SER A 1 105 ? -13.349 3.270 15.743 1.00 81.94 105 SER A O 1
ATOM 865 N N . SER A 1 106 ? -14.642 3.509 13.921 1.00 84.44 106 SER A N 1
ATOM 866 C CA . SER A 1 106 ? -15.654 4.354 14.570 1.00 84.44 106 SER A CA 1
ATOM 867 C C . SER A 1 106 ? -16.362 3.594 15.685 1.00 84.44 106 SER A C 1
ATOM 869 O O . SER A 1 106 ? -16.442 4.092 16.805 1.00 84.44 106 SER A O 1
ATOM 871 N N . LYS A 1 107 ? -16.785 2.352 15.420 1.00 86.81 107 LYS A N 1
ATOM 872 C CA . LYS A 1 107 ? -17.466 1.519 16.419 1.00 86.81 107 LYS A CA 1
ATOM 873 C C . LYS A 1 107 ? -16.581 1.192 17.614 1.00 86.81 107 LYS A C 1
ATOM 875 O O . LYS A 1 107 ? -17.033 1.281 18.752 1.00 86.81 107 LYS A O 1
ATOM 880 N N . LEU A 1 108 ? -15.299 0.921 17.384 1.00 89.00 108 LEU A N 1
ATOM 881 C CA . LEU A 1 108 ? -14.337 0.751 18.472 1.00 89.00 108 LEU A CA 1
ATOM 882 C C . LEU A 1 108 ? -14.144 2.039 19.294 1.00 89.00 108 LEU A C 1
ATOM 884 O O . LEU A 1 108 ? -14.044 1.975 20.517 1.00 89.00 108 LEU A O 1
ATOM 888 N N . LYS A 1 109 ? -14.123 3.218 18.657 1.00 91.12 109 LYS A N 1
ATOM 889 C CA . LYS A 1 109 ? -14.039 4.509 19.367 1.00 91.12 109 LYS A CA 1
ATOM 890 C C . LYS A 1 109 ? -15.295 4.798 20.190 1.00 91.12 109 LYS A C 1
ATOM 892 O O . LYS A 1 109 ? -15.173 5.250 21.325 1.00 91.12 109 LYS A O 1
ATOM 897 N N . GLU A 1 110 ? -16.477 4.509 19.646 1.00 92.38 110 GLU A N 1
ATOM 898 C CA . GLU A 1 110 ? -17.755 4.596 20.364 1.00 92.38 110 GLU A CA 1
ATOM 899 C C . GLU A 1 110 ? -17.751 3.681 21.593 1.00 92.38 110 GLU A C 1
ATOM 901 O O . GLU A 1 110 ? -18.059 4.132 22.695 1.00 92.38 110 GLU A O 1
ATOM 906 N N . ARG A 1 111 ? -17.325 2.421 21.433 1.00 92.00 111 ARG A N 1
ATOM 907 C CA . ARG A 1 111 ? -17.170 1.477 22.546 1.00 92.00 111 ARG A CA 1
ATOM 908 C C . ARG A 1 111 ? -16.210 2.004 23.607 1.00 92.00 111 ARG A C 1
ATOM 910 O O . ARG A 1 111 ? -16.554 2.002 24.785 1.00 92.00 111 ARG A O 1
ATOM 917 N N . LYS A 1 112 ? -15.027 2.485 23.209 1.00 93.81 112 LYS A N 1
ATOM 918 C CA . LYS A 1 112 ? -14.059 3.070 24.146 1.00 93.81 112 LYS A CA 1
ATOM 919 C C . LYS A 1 112 ? -14.691 4.213 24.945 1.00 93.81 112 LYS A C 1
ATOM 921 O O . LYS A 1 112 ? -14.529 4.254 26.157 1.00 93.81 112 LYS A O 1
ATOM 926 N N . ALA A 1 113 ? -15.436 5.107 24.294 1.00 93.75 113 ALA A N 1
ATOM 927 C CA . ALA A 1 113 ? -16.122 6.200 24.981 1.00 93.75 113 ALA A CA 1
ATOM 928 C C . ALA A 1 113 ? -17.163 5.692 25.997 1.00 93.75 113 ALA A C 1
ATOM 930 O O . ALA A 1 113 ? -17.192 6.186 27.123 1.00 93.75 113 ALA A O 1
ATOM 931 N N . LYS A 1 114 ? -17.957 4.668 25.644 1.00 93.38 114 LYS A N 1
ATOM 932 C CA . LYS A 1 114 ? -18.891 4.018 26.583 1.00 93.38 114 LYS A CA 1
ATOM 933 C C . LYS A 1 114 ? -18.160 3.420 27.788 1.00 93.38 114 LYS A C 1
ATOM 935 O O . LYS A 1 114 ? -18.561 3.664 28.918 1.00 93.38 114 LYS A O 1
ATOM 940 N N . LEU A 1 115 ? -17.082 2.670 27.552 1.00 92.44 115 LEU A N 1
ATOM 941 C CA . LEU A 1 115 ? -16.288 2.046 28.615 1.00 92.44 115 LEU A CA 1
ATOM 942 C C . LEU A 1 115 ? -15.689 3.090 29.563 1.00 92.44 115 LEU A C 1
ATOM 944 O O . LEU A 1 115 ? -15.752 2.909 30.773 1.00 92.44 115 LEU A O 1
ATOM 948 N N . MET A 1 116 ? -15.174 4.203 29.031 1.00 92.06 116 MET A N 1
ATOM 949 C CA . MET A 1 116 ? -14.665 5.310 29.847 1.00 92.06 116 MET A CA 1
ATOM 950 C C . MET A 1 116 ? -15.769 5.906 30.728 1.00 92.06 116 MET A C 1
ATOM 952 O O . MET A 1 116 ? -15.547 6.086 31.918 1.00 92.06 116 MET A O 1
ATOM 956 N N . HIS A 1 117 ? -16.977 6.121 30.198 1.00 92.94 117 HIS A N 1
ATOM 957 C CA . HIS A 1 117 ? -18.110 6.589 31.006 1.00 92.94 117 HIS A CA 1
ATOM 958 C C . HIS A 1 117 ? -18.500 5.580 32.101 1.00 92.94 117 HIS A C 1
ATOM 960 O O . HIS A 1 117 ? -18.850 5.966 33.211 1.00 92.94 117 HIS A O 1
ATOM 966 N N . MET A 1 118 ? -18.419 4.272 31.830 1.00 91.69 118 MET A N 1
ATOM 967 C CA . MET A 1 118 ? -18.705 3.246 32.842 1.00 91.69 118 MET A CA 1
ATOM 968 C C . MET A 1 118 ? -17.717 3.278 34.018 1.00 91.69 118 MET A C 1
ATOM 970 O O . MET A 1 118 ? -18.069 2.816 35.099 1.00 91.69 118 MET A O 1
ATOM 974 N N . THR A 1 119 ? -16.504 3.823 33.843 1.00 91.50 119 THR A N 1
ATOM 975 C CA . THR A 1 119 ? -15.533 3.942 34.948 1.00 91.50 119 THR A CA 1
ATOM 976 C C . THR A 1 119 ? -15.956 4.945 36.023 1.00 91.50 119 THR A C 1
ATOM 978 O O . THR A 1 119 ? -15.514 4.817 37.161 1.00 91.50 119 THR A O 1
ATOM 981 N N . GLU A 1 120 ? -16.828 5.906 35.703 1.00 90.44 120 GLU A N 1
ATOM 982 C CA . GLU A 1 120 ? -17.217 6.989 36.619 1.00 90.44 120 GLU A CA 1
ATOM 983 C C . GLU A 1 120 ? -18.070 6.497 37.802 1.00 90.44 120 GLU A C 1
ATOM 985 O O . GLU A 1 120 ? -18.013 7.069 38.889 1.00 90.44 120 GLU A O 1
ATOM 990 N N . GLU A 1 121 ? -18.819 5.408 37.611 1.00 88.75 121 GLU A N 1
ATOM 991 C CA . GLU A 1 121 ? -19.764 4.858 38.597 1.00 88.75 121 GLU A CA 1
ATOM 992 C C . GLU A 1 121 ? -19.396 3.430 39.052 1.00 88.75 121 GLU A C 1
ATOM 994 O O . GLU A 1 121 ? -20.161 2.772 39.760 1.00 88.75 121 GLU A O 1
ATOM 999 N N . ALA A 1 122 ? -18.230 2.921 38.643 1.00 88.94 122 ALA A N 1
ATOM 1000 C CA . ALA A 1 122 ? -17.839 1.530 38.852 1.00 88.94 122 ALA A CA 1
ATOM 1001 C C . ALA A 1 122 ? -17.206 1.266 40.229 1.00 88.94 122 ALA A C 1
ATOM 1003 O O . ALA A 1 122 ? -16.392 2.035 40.741 1.00 88.94 122 ALA A O 1
ATOM 1004 N N . SER A 1 123 ? -17.520 0.101 40.800 1.00 90.94 123 SER A N 1
ATOM 1005 C CA . SER A 1 123 ? -16.800 -0.438 41.961 1.00 90.94 123 SER A CA 1
ATOM 1006 C C . SER A 1 123 ? -15.350 -0.828 41.605 1.00 90.94 123 SER A C 1
ATOM 1008 O O . SER A 1 123 ? -15.048 -1.063 40.432 1.00 90.94 123 SER A O 1
ATOM 1010 N N . PRO A 1 124 ? -14.438 -0.972 42.590 1.00 86.88 124 PRO A N 1
ATOM 1011 C CA . PRO A 1 124 ? -13.042 -1.358 42.340 1.00 86.88 124 PRO A CA 1
ATOM 1012 C C . PRO A 1 124 ? -12.867 -2.653 41.528 1.00 86.88 124 PRO A C 1
ATOM 1014 O O . PRO A 1 124 ? -11.982 -2.741 40.679 1.00 86.88 124 PRO A O 1
ATOM 1017 N N . GLU A 1 125 ? -13.732 -3.644 41.748 1.00 84.88 125 GLU A N 1
ATOM 1018 C CA . GLU A 1 125 ? -13.720 -4.927 41.030 1.00 84.88 125 GLU A CA 1
ATOM 1019 C C . GLU A 1 125 ? -14.199 -4.768 39.577 1.00 84.88 125 GLU A C 1
ATOM 1021 O O . GLU A 1 125 ? -13.630 -5.353 38.655 1.00 84.88 125 GLU A O 1
ATOM 1026 N N . GLN A 1 126 ? -15.203 -3.915 39.347 1.00 90.62 126 GLN A N 1
ATOM 1027 C CA . GLN A 1 126 ? -15.685 -3.576 38.005 1.00 90.62 126 GLN A CA 1
ATOM 1028 C C . GLN A 1 126 ? -14.669 -2.730 37.231 1.00 90.62 126 GLN A C 1
ATOM 1030 O O . GLN A 1 126 ? -14.501 -2.933 36.030 1.00 90.62 126 GLN A O 1
ATOM 1035 N N . LEU A 1 127 ? -13.947 -1.829 37.905 1.00 91.31 127 LEU A N 1
ATOM 1036 C CA . LEU A 1 127 ? -12.914 -0.992 37.292 1.00 91.31 127 LEU A CA 1
ATOM 1037 C C . LEU A 1 127 ? -11.806 -1.827 36.648 1.00 91.31 127 LEU A C 1
ATOM 1039 O O . LEU A 1 127 ? -11.376 -1.514 35.540 1.00 91.31 127 LEU A O 1
ATOM 1043 N N . GLN A 1 128 ? -11.371 -2.911 37.295 1.00 91.12 128 GLN A N 1
ATOM 1044 C CA . GLN A 1 128 ? -10.346 -3.788 36.725 1.00 91.12 128 GLN A CA 1
ATOM 1045 C C . GLN A 1 128 ? -10.810 -4.428 35.407 1.00 91.12 128 GLN A C 1
ATOM 1047 O O . GLN A 1 128 ? -10.054 -4.457 34.435 1.00 91.12 128 GLN A O 1
ATOM 1052 N N . LEU A 1 129 ? -12.058 -4.903 35.356 1.00 91.44 129 LEU A N 1
ATOM 1053 C CA . LEU A 1 129 ? -12.646 -5.490 34.149 1.00 91.44 129 LEU A CA 1
ATOM 1054 C C . LEU A 1 129 ? -12.836 -4.442 33.044 1.00 91.44 129 LEU A C 1
ATOM 1056 O O . LEU A 1 129 ? -12.485 -4.694 31.891 1.00 91.44 129 LEU A O 1
ATOM 1060 N N . ILE A 1 130 ? -13.344 -3.256 33.388 1.00 91.31 130 ILE A N 1
ATOM 1061 C CA . ILE A 1 130 ? -13.550 -2.162 32.430 1.00 91.31 130 ILE A CA 1
ATOM 1062 C C . ILE A 1 130 ? -12.213 -1.725 31.822 1.00 91.31 130 ILE A C 1
ATOM 1064 O O . ILE A 1 130 ? -12.118 -1.612 30.601 1.00 91.31 130 ILE A O 1
ATOM 1068 N N . ASN A 1 131 ? -11.165 -1.567 32.636 1.00 92.50 131 ASN A N 1
ATOM 1069 C CA . ASN A 1 131 ? -9.828 -1.209 32.155 1.00 92.50 131 ASN A CA 1
ATOM 1070 C C . ASN A 1 131 ? -9.262 -2.262 31.192 1.00 92.50 131 ASN A C 1
ATOM 1072 O O . ASN A 1 131 ? -8.767 -1.902 30.128 1.00 92.50 131 ASN A O 1
ATOM 1076 N N . ALA A 1 132 ? -9.430 -3.557 31.482 1.00 92.75 132 ALA A N 1
ATOM 1077 C CA . ALA A 1 132 ? -9.012 -4.614 30.558 1.00 92.75 132 ALA A CA 1
ATOM 1078 C C . ALA A 1 132 ? -9.743 -4.533 29.200 1.00 92.75 132 ALA A C 1
ATOM 1080 O O . ALA A 1 132 ? -9.141 -4.740 28.143 1.00 92.75 132 ALA A O 1
ATOM 1081 N N . HIS A 1 133 ? -11.037 -4.194 29.202 1.00 93.38 133 HIS A N 1
ATOM 1082 C CA . HIS A 1 133 ? -11.785 -3.965 27.965 1.00 93.38 133 HIS A CA 1
ATOM 1083 C C . HIS A 1 133 ? -11.363 -2.681 27.240 1.00 93.38 133 HIS A C 1
ATOM 1085 O O . HIS A 1 133 ? -11.377 -2.672 26.004 1.00 93.38 133 HIS A O 1
ATOM 1091 N N . ILE A 1 134 ? -10.984 -1.621 27.961 1.00 93.00 134 ILE A N 1
ATOM 1092 C CA . ILE A 1 134 ? -10.427 -0.393 27.375 1.00 93.00 134 ILE A CA 1
ATOM 1093 C C . ILE A 1 134 ? -9.117 -0.724 26.660 1.00 93.00 134 ILE A C 1
ATOM 1095 O O . ILE A 1 134 ? -9.023 -0.470 25.460 1.00 93.00 134 ILE A O 1
ATOM 1099 N N . ASP A 1 135 ? -8.174 -1.376 27.341 1.00 94.25 135 ASP A N 1
ATOM 1100 C CA . ASP A 1 135 ? -6.870 -1.757 26.784 1.00 94.25 135 ASP A CA 1
ATOM 1101 C C . ASP A 1 135 ? -7.025 -2.637 25.537 1.00 94.25 135 ASP A C 1
ATOM 1103 O O . ASP A 1 135 ? -6.388 -2.417 24.501 1.00 94.25 135 ASP A O 1
ATOM 1107 N N . HIS A 1 136 ? -7.930 -3.620 25.594 1.00 94.12 136 HIS A N 1
ATOM 1108 C CA . HIS A 1 136 ? -8.220 -4.461 24.439 1.00 94.12 136 HIS A CA 1
ATOM 1109 C C . HIS A 1 136 ? -8.816 -3.650 23.279 1.00 94.12 136 HIS A C 1
ATOM 1111 O O . HIS A 1 136 ? -8.378 -3.788 22.138 1.00 94.12 136 HIS A O 1
ATOM 1117 N N . THR A 1 137 ? -9.777 -2.765 23.559 1.00 91.62 137 THR A N 1
ATOM 1118 C CA . THR A 1 137 ? -10.395 -1.905 22.537 1.00 91.62 137 THR A CA 1
ATOM 1119 C C . THR A 1 137 ? -9.360 -0.972 21.899 1.00 91.62 137 THR A C 1
ATOM 1121 O O . THR A 1 137 ? -9.353 -0.805 20.680 1.00 91.62 137 THR A O 1
ATOM 1124 N N . GLU A 1 138 ? -8.441 -0.406 22.683 1.00 91.81 138 GLU A N 1
ATOM 1125 C CA . GLU A 1 138 ? -7.328 0.406 22.179 1.00 91.81 138 GLU A CA 1
ATOM 1126 C C . GLU A 1 138 ? -6.382 -0.391 21.280 1.00 91.81 138 GLU A C 1
ATOM 1128 O O . GLU A 1 138 ? -6.005 0.086 20.205 1.00 91.81 138 GLU A O 1
ATOM 1133 N N . SER A 1 139 ? -6.056 -1.625 21.670 1.00 91.81 139 SER A N 1
ATOM 1134 C CA . SER A 1 139 ? -5.263 -2.541 20.849 1.00 91.81 139 SER A CA 1
ATOM 1135 C C . SER A 1 139 ? -5.932 -2.815 19.496 1.00 91.81 139 SER A C 1
ATOM 1137 O O . SER A 1 139 ? -5.285 -2.719 18.449 1.00 91.81 139 SER A O 1
ATOM 1139 N N . LEU A 1 140 ? -7.250 -3.048 19.472 1.00 89.56 140 LEU A N 1
ATOM 1140 C CA . LEU A 1 140 ? -8.001 -3.233 18.224 1.00 89.56 140 LEU A CA 1
ATOM 1141 C C . LEU A 1 140 ? -8.032 -1.960 17.361 1.00 89.56 140 LEU A C 1
ATOM 1143 O O . LEU A 1 140 ? -7.892 -2.046 16.139 1.00 89.56 140 LEU A O 1
ATOM 1147 N N . ILE A 1 141 ? -8.146 -0.770 17.968 1.00 86.19 141 ILE A N 1
ATOM 1148 C CA . ILE A 1 141 ? -8.051 0.513 17.245 1.00 86.19 141 ILE A CA 1
ATOM 1149 C C . ILE A 1 141 ? -6.672 0.654 16.590 1.00 86.19 141 ILE A C 1
ATOM 1151 O O . ILE A 1 141 ? -6.590 0.997 15.405 1.00 86.19 141 ILE A O 1
ATOM 1155 N N . LYS A 1 142 ? -5.595 0.354 17.329 1.00 85.44 142 LYS A N 1
ATOM 1156 C CA . LYS A 1 142 ? -4.223 0.361 16.801 1.00 85.44 142 LYS A CA 1
ATOM 1157 C C . LYS A 1 142 ? -4.064 -0.648 15.662 1.00 85.44 142 LYS A C 1
ATOM 1159 O O . LYS A 1 142 ? -3.457 -0.330 14.642 1.00 85.44 142 LYS A O 1
ATOM 1164 N N . LYS A 1 143 ? -4.670 -1.832 15.782 1.00 84.56 143 LYS A N 1
ATOM 1165 C CA . LYS A 1 143 ? -4.653 -2.859 14.734 1.00 84.56 143 LYS A CA 1
ATOM 1166 C C . LYS A 1 143 ? -5.332 -2.381 13.446 1.00 84.56 143 LYS A C 1
ATOM 1168 O O . LYS A 1 143 ? -4.750 -2.529 12.375 1.00 84.56 143 LYS A O 1
ATOM 1173 N N . CYS A 1 144 ? -6.497 -1.731 13.535 1.00 80.69 144 CYS A N 1
ATOM 1174 C CA . CYS A 1 144 ? -7.150 -1.102 12.377 1.00 80.69 144 CYS A CA 1
ATOM 1175 C C . CYS A 1 144 ? -6.262 -0.038 11.718 1.00 80.69 144 CYS A C 1
ATOM 1177 O O . CYS A 1 144 ? -6.145 -0.002 10.493 1.00 80.69 144 CYS A O 1
ATOM 1179 N N . PHE A 1 145 ? -5.606 0.806 12.520 1.00 80.50 145 PHE A N 1
ATOM 1180 C CA . PHE A 1 145 ? -4.666 1.803 12.010 1.00 80.50 145 PHE A CA 1
ATOM 1181 C C . PHE A 1 145 ? -3.488 1.150 11.268 1.00 80.50 145 PHE A C 1
ATOM 1183 O O . PHE A 1 145 ? -3.178 1.533 10.142 1.00 80.50 145 PHE A O 1
ATOM 1190 N N . ASN A 1 146 ? -2.888 0.105 11.837 1.00 81.12 146 ASN A N 1
ATOM 1191 C CA . ASN A 1 146 ? -1.782 -0.619 11.209 1.00 81.12 146 ASN A CA 1
ATOM 1192 C C . ASN A 1 146 ? -2.193 -1.332 9.913 1.00 81.12 146 ASN A C 1
ATOM 1194 O O . ASN A 1 146 ? -1.432 -1.335 8.946 1.00 81.12 146 ASN A O 1
ATOM 1198 N N . LEU A 1 147 ? -3.398 -1.908 9.848 1.00 78.25 147 LEU A N 1
ATOM 1199 C CA . LEU A 1 147 ? -3.928 -2.497 8.612 1.00 78.25 147 LEU A CA 1
ATOM 1200 C C . LEU A 1 147 ? -4.091 -1.458 7.504 1.00 78.25 147 LEU A C 1
ATOM 1202 O O . LEU A 1 147 ? -3.746 -1.721 6.351 1.00 78.25 147 LEU A O 1
ATOM 1206 N N . LYS A 1 148 ? -4.576 -0.267 7.857 1.00 77.44 148 LYS A N 1
ATOM 1207 C CA . LYS A 1 148 ? -4.683 0.863 6.936 1.00 77.44 148 LYS A CA 1
ATOM 1208 C C . LYS A 1 148 ? -3.312 1.253 6.379 1.00 77.44 148 LYS A C 1
ATOM 1210 O O . LYS A 1 148 ? -3.127 1.262 5.164 1.00 77.44 148 LYS A O 1
ATOM 1215 N N . ILE A 1 149 ? -2.347 1.520 7.258 1.00 78.62 149 ILE A N 1
ATOM 1216 C CA . ILE A 1 149 ? -0.996 1.950 6.868 1.00 78.62 149 ILE A CA 1
ATOM 1217 C C . ILE A 1 149 ? -0.280 0.872 6.046 1.00 78.62 149 ILE A C 1
ATOM 1219 O O . ILE A 1 149 ? 0.231 1.161 4.967 1.00 78.62 149 ILE A O 1
ATOM 1223 N N . SER A 1 150 ? -0.294 -0.383 6.502 1.00 80.31 150 SER A N 1
ATOM 1224 C CA . SER A 1 150 ? 0.339 -1.501 5.787 1.00 80.31 150 SER A CA 1
ATOM 1225 C C . SER A 1 150 ? -0.231 -1.690 4.382 1.00 80.31 150 SER A C 1
ATOM 1227 O O . SER A 1 150 ? 0.531 -1.856 3.433 1.00 80.31 150 SER A O 1
ATOM 1229 N N . SER A 1 151 ? -1.554 -1.591 4.222 1.00 77.06 151 SER A N 1
ATOM 1230 C CA . SER A 1 151 ? -2.206 -1.715 2.914 1.00 77.06 151 SER A CA 1
ATOM 1231 C C . SER A 1 151 ? -1.788 -0.591 1.963 1.00 77.06 151 SER A C 1
ATOM 1233 O O . SER A 1 151 ? -1.487 -0.856 0.800 1.00 77.06 151 SER A O 1
ATOM 1235 N N . GLN A 1 152 ? -1.713 0.650 2.457 1.00 77.00 152 GLN A N 1
ATOM 1236 C CA . GLN A 1 152 ? -1.256 1.801 1.670 1.00 77.00 152 GLN A CA 1
ATOM 1237 C C . GLN A 1 152 ? 0.196 1.632 1.214 1.00 77.00 152 GLN A C 1
ATOM 1239 O O . GLN A 1 152 ? 0.498 1.756 0.026 1.00 77.00 152 GLN A O 1
ATOM 1244 N N . LEU A 1 153 ? 1.086 1.309 2.156 1.00 82.69 153 LEU A N 1
ATOM 1245 C CA . LEU A 1 153 ? 2.502 1.090 1.877 1.00 82.69 153 LEU A CA 1
ATOM 1246 C C . LEU A 1 153 ? 2.687 -0.029 0.851 1.00 82.69 153 LEU A C 1
ATOM 1248 O O . LEU A 1 153 ? 3.438 0.140 -0.108 1.00 82.69 153 LEU A O 1
ATOM 1252 N N . LEU A 1 154 ? 1.945 -1.129 0.991 1.00 84.25 154 LEU A N 1
ATOM 1253 C CA . LEU A 1 154 ? 2.085 -2.287 0.117 1.00 84.25 154 LEU A CA 1
ATOM 1254 C C . LEU A 1 154 ? 1.649 -1.986 -1.318 1.00 84.25 154 LEU A C 1
ATOM 1256 O O . LEU A 1 154 ? 2.332 -2.385 -2.254 1.00 84.25 154 LEU A O 1
ATOM 1260 N N . ILE A 1 155 ? 0.556 -1.247 -1.517 1.00 80.56 155 ILE A N 1
ATOM 1261 C CA . ILE A 1 155 ? 0.109 -0.855 -2.864 1.00 80.56 155 ILE A CA 1
ATOM 1262 C C . ILE A 1 155 ? 1.146 0.035 -3.541 1.00 80.56 155 ILE A C 1
ATOM 1264 O O . ILE A 1 155 ? 1.473 -0.182 -4.707 1.00 80.56 155 ILE A O 1
ATOM 1268 N N . THR A 1 156 ? 1.671 1.024 -2.815 1.00 83.94 156 THR A N 1
ATOM 1269 C CA . THR A 1 156 ? 2.691 1.926 -3.364 1.00 83.94 156 THR A CA 1
ATOM 1270 C C . THR A 1 156 ? 3.992 1.193 -3.683 1.00 83.94 156 THR A C 1
ATOM 1272 O O . THR A 1 156 ? 4.618 1.462 -4.704 1.00 83.94 156 THR A O 1
ATOM 1275 N N . GLU A 1 157 ? 4.369 0.216 -2.862 1.00 89.06 157 GLU A N 1
ATOM 1276 C CA . GLU A 1 157 ? 5.544 -0.615 -3.092 1.00 89.06 157 GLU A CA 1
ATOM 1277 C C . GLU A 1 157 ? 5.367 -1.533 -4.298 1.00 89.06 157 GLU A C 1
ATOM 1279 O O . GLU A 1 157 ? 6.141 -1.444 -5.245 1.00 89.06 157 GLU A O 1
ATOM 1284 N N . VAL A 1 158 ? 4.319 -2.360 -4.310 1.00 87.56 158 VAL A N 1
ATOM 1285 C CA . VAL A 1 158 ? 4.048 -3.296 -5.409 1.00 87.56 158 VAL A CA 1
ATOM 1286 C C . VAL A 1 158 ? 3.836 -2.543 -6.726 1.00 87.56 158 VAL A C 1
ATOM 1288 O O . VAL A 1 158 ? 4.334 -2.967 -7.766 1.00 87.56 158 VAL A O 1
ATOM 1291 N N . GLY A 1 159 ? 3.154 -1.394 -6.696 1.00 84.94 159 GLY A N 1
ATOM 1292 C CA . GLY A 1 159 ? 3.010 -0.524 -7.861 1.00 84.94 159 GLY A CA 1
ATOM 1293 C C . GLY A 1 159 ? 4.349 0.025 -8.357 1.00 84.94 159 GLY A C 1
ATOM 1294 O O . GLY A 1 159 ? 4.617 -0.011 -9.554 1.00 84.94 159 GLY A O 1
ATOM 1295 N N . GLY A 1 160 ? 5.214 0.494 -7.453 1.00 90.88 160 GLY A N 1
ATOM 1296 C CA . GLY A 1 160 ? 6.564 0.939 -7.807 1.00 90.88 160 GLY A CA 1
ATOM 1297 C C . GLY A 1 160 ? 7.407 -0.183 -8.421 1.00 90.88 160 GLY A C 1
ATOM 1298 O O . GLY A 1 160 ? 8.025 0.016 -9.465 1.00 90.88 160 GLY A O 1
ATOM 1299 N N . LEU A 1 161 ? 7.380 -1.377 -7.823 1.00 93.00 161 LEU A N 1
ATOM 1300 C CA . LEU A 1 161 ? 8.083 -2.556 -8.335 1.00 93.00 161 LEU A CA 1
ATOM 1301 C C . LEU A 1 161 ? 7.575 -2.957 -9.725 1.00 93.00 161 LEU A C 1
ATOM 1303 O O . LEU A 1 161 ? 8.384 -3.186 -10.620 1.00 93.00 161 LEU A O 1
ATOM 1307 N N . HIS A 1 162 ? 6.256 -2.946 -9.939 1.00 90.62 162 HIS A N 1
ATOM 1308 C CA . HIS A 1 162 ? 5.664 -3.201 -11.252 1.00 90.62 162 HIS A CA 1
ATOM 1309 C C . HIS A 1 162 ? 6.205 -2.248 -12.323 1.00 90.62 162 HIS A C 1
ATOM 1311 O O . HIS A 1 162 ? 6.640 -2.708 -13.375 1.00 90.62 162 HIS A O 1
ATOM 1317 N N . PHE A 1 163 ? 6.236 -0.938 -12.061 1.00 92.75 163 PHE A N 1
ATOM 1318 C CA . PHE A 1 163 ? 6.752 0.017 -13.045 1.00 92.75 163 PHE A CA 1
ATOM 1319 C C . PHE A 1 163 ? 8.253 -0.142 -13.297 1.00 92.75 163 PHE A C 1
ATOM 1321 O O . PHE A 1 163 ? 8.692 0.040 -14.430 1.00 92.75 163 PHE A O 1
ATOM 1328 N N . ILE A 1 164 ? 9.041 -0.513 -12.283 1.00 95.38 164 ILE A N 1
ATOM 1329 C CA . ILE A 1 164 ? 10.460 -0.852 -12.466 1.00 95.38 164 ILE A CA 1
ATOM 1330 C C . ILE A 1 164 ? 10.613 -2.053 -13.400 1.00 95.38 164 ILE A C 1
ATOM 1332 O O . ILE A 1 164 ? 11.383 -1.983 -14.359 1.00 95.38 164 ILE A O 1
ATOM 1336 N N . ASP A 1 165 ? 9.872 -3.130 -13.146 1.00 93.69 165 ASP A N 1
ATOM 1337 C CA . ASP A 1 165 ? 9.951 -4.350 -13.946 1.00 93.69 165 ASP A CA 1
ATOM 1338 C C . ASP A 1 165 ? 9.476 -4.104 -15.391 1.00 93.69 165 ASP A C 1
ATOM 1340 O O . ASP A 1 165 ? 10.091 -4.607 -16.334 1.00 93.69 165 ASP A O 1
ATOM 1344 N N . GLU A 1 166 ? 8.452 -3.267 -15.592 1.00 92.88 166 GLU A N 1
ATOM 1345 C CA . GLU A 1 166 ? 7.993 -2.857 -16.925 1.00 92.88 166 GLU A CA 1
ATOM 1346 C C . GLU A 1 166 ? 9.031 -2.030 -17.681 1.00 92.88 166 GLU A C 1
ATOM 1348 O O . GLU A 1 166 ? 9.287 -2.284 -18.859 1.00 92.88 166 GLU A O 1
ATOM 1353 N N . ILE A 1 167 ? 9.679 -1.069 -17.014 1.00 94.56 167 ILE A N 1
ATOM 1354 C CA . ILE A 1 167 ? 10.770 -0.292 -17.615 1.00 94.56 167 ILE A CA 1
ATOM 1355 C C . ILE A 1 167 ? 11.893 -1.236 -18.047 1.00 94.56 167 ILE A C 1
ATOM 1357 O O . ILE A 1 167 ? 12.314 -1.199 -19.200 1.00 94.56 167 ILE A O 1
ATOM 1361 N N . LEU A 1 168 ? 12.357 -2.119 -17.160 1.00 93.31 168 LEU A N 1
ATOM 1362 C CA . LEU A 1 168 ? 13.436 -3.061 -17.469 1.00 93.31 168 LEU A CA 1
ATOM 1363 C C . LEU A 1 168 ? 13.060 -4.020 -18.608 1.00 93.31 168 LEU A C 1
ATOM 1365 O O . LEU A 1 168 ? 13.892 -4.311 -19.470 1.00 93.31 168 LEU A O 1
ATOM 1369 N N . THR A 1 169 ? 11.808 -4.477 -18.643 1.00 92.06 169 THR A N 1
ATOM 1370 C CA . THR A 1 169 ? 11.293 -5.354 -19.701 1.00 92.06 169 THR A CA 1
ATOM 1371 C C . THR A 1 169 ? 11.257 -4.635 -21.044 1.00 92.06 169 THR A C 1
ATOM 1373 O O . THR A 1 169 ? 11.756 -5.171 -22.032 1.00 92.06 169 THR A O 1
ATOM 1376 N N . GLN A 1 170 ? 10.753 -3.399 -21.089 1.00 91.25 170 GLN A N 1
ATOM 1377 C CA . GLN A 1 170 ? 10.746 -2.589 -22.308 1.00 91.25 170 GLN A CA 1
ATOM 1378 C C . GLN A 1 170 ? 12.169 -2.304 -22.793 1.00 91.25 170 GLN A C 1
ATOM 1380 O O . GLN A 1 170 ? 12.454 -2.483 -23.974 1.00 91.25 170 GLN A O 1
ATOM 1385 N N . MET A 1 171 ? 13.095 -1.969 -21.894 1.00 89.19 171 MET A N 1
ATOM 1386 C CA . MET A 1 171 ? 14.500 -1.747 -22.249 1.00 89.19 171 MET A CA 1
ATOM 1387 C C . MET A 1 171 ? 15.154 -2.998 -22.85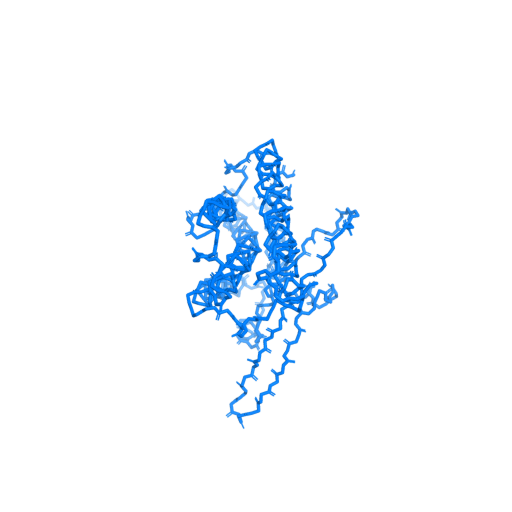8 1.00 89.19 171 MET A C 1
ATOM 1389 O O . MET A 1 171 ? 15.884 -2.900 -23.843 1.00 89.19 171 MET A O 1
ATOM 1393 N N . LYS A 1 172 ? 14.866 -4.183 -22.303 1.00 87.94 172 LYS A N 1
ATOM 1394 C CA . LYS A 1 172 ? 15.374 -5.467 -22.809 1.00 87.94 172 LYS A CA 1
ATOM 1395 C C . LYS A 1 172 ? 14.751 -5.853 -24.153 1.00 87.94 172 LYS A C 1
ATOM 1397 O O . LYS A 1 172 ? 15.465 -6.314 -25.034 1.00 87.94 172 LYS A O 1
ATOM 1402 N N . ASN A 1 173 ? 13.442 -5.665 -24.314 1.00 88.12 173 ASN A N 1
ATOM 1403 C CA . ASN A 1 173 ? 12.720 -6.006 -25.545 1.00 88.12 173 ASN A CA 1
ATOM 1404 C C . ASN A 1 173 ? 13.132 -5.135 -26.740 1.00 88.12 1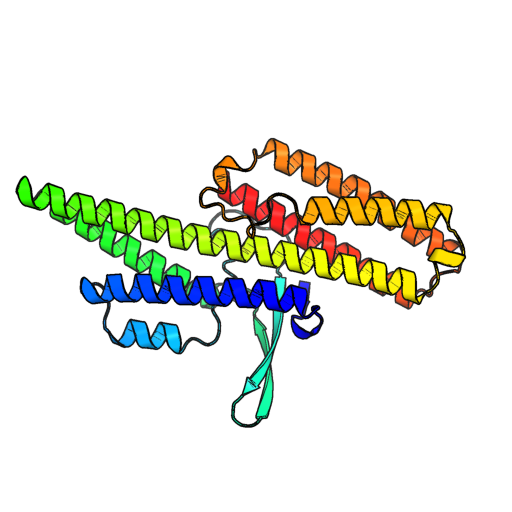73 ASN A C 1
ATOM 1406 O O . ASN A 1 173 ? 12.927 -5.541 -27.877 1.00 88.12 173 ASN A O 1
ATOM 1410 N N . ASN A 1 174 ? 13.714 -3.961 -26.485 1.00 85.12 174 ASN A N 1
ATOM 1411 C CA . ASN A 1 174 ? 14.279 -3.081 -27.511 1.00 85.12 174 ASN A CA 1
ATOM 1412 C C . ASN A 1 174 ? 15.799 -3.276 -27.681 1.00 85.12 174 ASN A C 1
ATOM 1414 O O . ASN A 1 174 ? 16.461 -2.423 -28.261 1.00 85.12 174 ASN A O 1
ATOM 1418 N N . GLU A 1 175 ? 16.368 -4.366 -27.147 1.00 82.25 175 GLU A N 1
ATOM 1419 C CA . GLU A 1 175 ? 17.771 -4.769 -27.344 1.00 82.25 175 GLU A CA 1
ATOM 1420 C C . GLU A 1 175 ? 18.818 -3.702 -26.948 1.00 82.25 175 GLU A C 1
ATOM 1422 O O . GLU A 1 175 ? 19.980 -3.756 -27.357 1.00 82.25 175 GLU A O 1
ATOM 1427 N N . ILE A 1 176 ? 18.454 -2.742 -26.089 1.00 78.00 176 ILE A N 1
ATOM 1428 C CA . ILE A 1 176 ? 19.344 -1.640 -25.667 1.00 78.00 176 ILE A CA 1
ATOM 1429 C C . ILE A 1 176 ? 20.596 -2.180 -24.967 1.00 78.00 176 ILE A C 1
ATOM 1431 O O . ILE A 1 176 ? 21.689 -1.627 -25.089 1.00 78.00 176 ILE A O 1
ATOM 1435 N N . ASN A 1 177 ? 20.453 -3.312 -24.279 1.00 72.25 177 ASN A N 1
ATOM 1436 C CA . ASN A 1 177 ? 21.540 -4.014 -23.608 1.00 72.25 177 ASN A CA 1
ATOM 1437 C C . ASN A 1 177 ? 22.672 -4.463 -24.547 1.00 72.25 177 ASN A C 1
ATOM 1439 O O . ASN A 1 177 ? 23.784 -4.673 -24.063 1.00 72.25 177 ASN A O 1
ATOM 1443 N N . SER A 1 178 ? 22.410 -4.622 -25.847 1.00 69.25 178 SER A N 1
ATOM 1444 C CA . SER A 1 178 ? 23.423 -4.991 -26.847 1.00 69.25 178 SER A CA 1
ATOM 1445 C C . SER A 1 178 ? 24.119 -3.798 -27.498 1.00 69.25 178 SER A C 1
ATOM 1447 O O . SER A 1 178 ? 25.274 -3.935 -27.894 1.00 69.25 178 SER A O 1
ATOM 1449 N N . PHE A 1 179 ? 23.457 -2.643 -27.608 1.00 65.62 179 PHE A N 1
ATOM 1450 C CA . PHE A 1 179 ? 23.978 -1.506 -28.376 1.00 65.62 179 PHE A CA 1
ATOM 1451 C C . PHE A 1 179 ? 24.916 -0.604 -27.568 1.00 65.62 179 PHE A C 1
ATOM 1453 O O . PHE A 1 179 ? 25.922 -0.141 -28.101 1.00 65.62 179 PHE A O 1
ATOM 1460 N N . THR A 1 180 ? 24.639 -0.394 -26.277 1.00 73.75 180 THR A N 1
ATOM 1461 C CA . THR A 1 180 ? 25.478 0.438 -25.395 1.00 73.75 180 THR A CA 1
ATOM 1462 C C . THR A 1 180 ? 25.672 -0.207 -24.020 1.00 73.75 180 THR A C 1
ATOM 1464 O O . THR A 1 180 ? 25.075 0.215 -23.025 1.00 73.75 180 THR A O 1
ATOM 1467 N N . PRO A 1 181 ? 26.541 -1.234 -23.918 1.00 79.69 181 PRO A N 1
ATOM 1468 C CA . PRO A 1 181 ? 26.684 -2.036 -22.702 1.00 79.69 181 PRO A CA 1
ATOM 1469 C C . PRO A 1 181 ? 27.035 -1.220 -21.452 1.00 79.69 181 PRO A C 1
ATOM 1471 O O . PRO A 1 181 ? 26.540 -1.523 -20.368 1.00 79.69 181 PRO A O 1
ATOM 1474 N N . GLU A 1 182 ? 27.847 -0.168 -21.584 1.00 85.81 182 GLU A N 1
ATOM 1475 C CA . GLU A 1 182 ? 28.260 0.688 -20.463 1.00 85.81 182 GLU A CA 1
ATOM 1476 C C . GLU A 1 182 ? 27.103 1.551 -19.938 1.00 85.81 182 GLU A C 1
ATOM 1478 O O . GLU A 1 182 ? 26.770 1.480 -18.751 1.00 85.81 182 GLU A O 1
ATOM 1483 N N . HIS A 1 183 ? 26.432 2.303 -20.820 1.00 86.56 183 HIS A N 1
ATOM 1484 C CA . HIS A 1 183 ? 25.265 3.113 -20.459 1.00 86.56 183 HIS A CA 1
ATOM 1485 C C . HIS A 1 183 ? 24.113 2.248 -19.939 1.00 86.56 183 HIS A C 1
ATOM 1487 O O . HIS A 1 183 ? 23.476 2.602 -18.945 1.00 86.56 183 HIS A O 1
ATOM 1493 N N . TYR A 1 184 ? 23.871 1.083 -20.546 1.00 89.19 184 TYR A N 1
ATOM 1494 C CA . TYR A 1 184 ? 22.867 0.139 -20.067 1.00 89.19 184 TYR A CA 1
ATOM 1495 C C . TYR A 1 184 ? 23.227 -0.449 -18.694 1.00 89.19 184 TYR A C 1
ATOM 1497 O O . TYR A 1 184 ? 22.363 -0.557 -17.824 1.00 89.19 184 TYR A O 1
ATOM 1505 N N . THR A 1 185 ? 24.498 -0.784 -18.452 1.00 90.56 185 THR A N 1
ATOM 1506 C CA . THR A 1 185 ? 24.957 -1.264 -17.136 1.00 90.56 185 THR A CA 1
ATOM 1507 C C . THR A 1 185 ? 24.756 -0.195 -16.066 1.00 90.56 185 THR A C 1
ATOM 1509 O O . THR A 1 185 ? 24.262 -0.491 -14.975 1.00 90.56 185 THR A O 1
ATOM 1512 N N . GLN A 1 186 ? 25.074 1.062 -16.382 1.00 94.06 186 GLN A N 1
ATOM 1513 C CA . GLN A 1 186 ? 24.824 2.185 -15.484 1.00 94.06 186 GLN A CA 1
ATOM 1514 C C . GLN A 1 186 ? 23.325 2.389 -15.231 1.00 94.06 186 GLN A C 1
ATOM 1516 O O . GLN A 1 186 ? 22.923 2.567 -14.080 1.00 94.06 186 GLN A O 1
ATOM 1521 N N . PHE A 1 187 ? 22.503 2.330 -16.281 1.00 94.44 187 PHE A N 1
ATOM 1522 C CA . PHE A 1 187 ? 21.049 2.434 -16.183 1.00 94.44 187 PHE A CA 1
ATOM 1523 C C . PHE A 1 187 ? 20.489 1.353 -15.262 1.00 94.44 187 PHE A C 1
ATOM 1525 O O . PHE A 1 187 ? 19.774 1.659 -14.310 1.00 94.44 187 PHE A O 1
ATOM 1532 N N . LYS A 1 188 ? 20.876 0.094 -15.491 1.00 94.62 188 LYS A N 1
ATOM 1533 C CA . LYS A 1 188 ? 20.434 -1.043 -14.688 1.00 94.62 188 LYS A CA 1
ATOM 1534 C C . LYS A 1 188 ? 20.821 -0.882 -13.219 1.00 94.62 188 LYS A C 1
ATOM 1536 O O . LYS A 1 188 ? 19.964 -1.047 -12.363 1.00 94.62 188 LYS A O 1
ATOM 1541 N N . ARG A 1 189 ? 22.059 -0.468 -12.928 1.00 96.31 189 ARG A N 1
ATOM 1542 C CA . ARG A 1 189 ? 22.502 -0.205 -11.550 1.00 96.31 189 ARG A CA 1
ATOM 1543 C C . ARG A 1 189 ? 21.612 0.826 -10.851 1.00 96.31 189 ARG A C 1
ATOM 1545 O O . ARG A 1 189 ? 21.216 0.614 -9.713 1.00 96.31 189 ARG A O 1
ATOM 1552 N N . HIS A 1 190 ? 21.277 1.930 -11.518 1.00 97.62 190 HIS A N 1
ATOM 1553 C CA . HIS A 1 190 ? 20.394 2.938 -10.925 1.00 97.62 190 HIS A CA 1
ATOM 1554 C C . HIS A 1 190 ? 18.934 2.472 -10.839 1.00 97.62 190 HIS A C 1
ATOM 1556 O O . HIS A 1 190 ? 18.241 2.859 -9.904 1.00 97.62 190 HIS A O 1
ATOM 1562 N N . MET A 1 191 ? 18.465 1.607 -11.742 1.00 97.38 191 MET A N 1
ATOM 1563 C CA . MET A 1 191 ? 17.165 0.944 -11.594 1.00 97.38 191 MET A CA 1
ATOM 1564 C C . MET A 1 191 ? 17.136 -0.009 -10.392 1.00 97.38 191 MET A C 1
ATOM 1566 O O . MET A 1 191 ? 16.142 -0.025 -9.669 1.00 97.38 191 MET A O 1
ATOM 1570 N N . ASP A 1 192 ? 18.222 -0.741 -10.132 1.00 96.62 192 ASP A N 1
ATOM 1571 C CA . ASP A 1 192 ? 18.359 -1.594 -8.947 1.00 96.62 192 ASP A CA 1
ATOM 1572 C C . ASP A 1 192 ? 18.363 -0.743 -7.659 1.00 96.62 192 ASP A C 1
ATOM 1574 O O . ASP A 1 192 ? 17.635 -1.052 -6.718 1.00 96.62 192 ASP A O 1
ATOM 1578 N N . GLU A 1 193 ? 19.057 0.404 -7.644 1.00 96.75 193 GLU A N 1
ATOM 1579 C CA . GLU A 1 193 ? 18.980 1.373 -6.534 1.00 96.75 193 GLU A CA 1
ATOM 1580 C C . GLU A 1 193 ? 17.545 1.890 -6.311 1.00 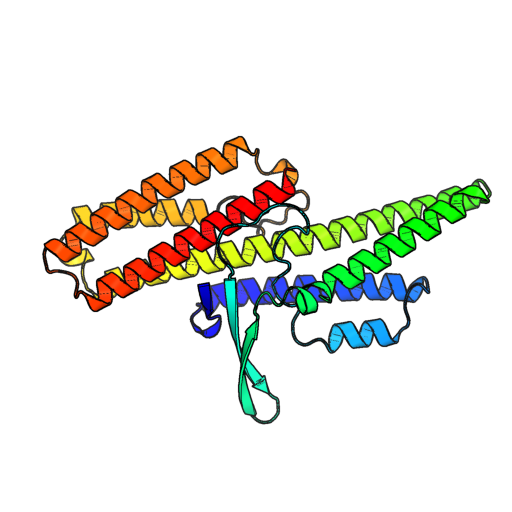96.75 193 GLU A C 1
ATOM 1582 O O . GLU A 1 193 ? 17.084 2.002 -5.174 1.00 96.75 193 GLU A O 1
ATOM 1587 N N . LEU A 1 194 ? 16.807 2.205 -7.384 1.00 97.75 194 LEU A N 1
ATOM 1588 C CA . LEU A 1 194 ? 15.399 2.602 -7.279 1.00 97.75 194 LEU A CA 1
ATOM 1589 C C . LEU A 1 194 ? 14.539 1.464 -6.719 1.00 97.75 194 LEU A C 1
ATOM 1591 O O . LEU A 1 194 ? 13.651 1.728 -5.909 1.00 97.75 194 LEU A O 1
ATOM 1595 N N . LYS A 1 195 ? 14.816 0.213 -7.104 1.00 96.25 195 LYS A N 1
ATOM 1596 C CA . LYS A 1 195 ? 14.119 -0.977 -6.599 1.00 96.25 195 LYS A CA 1
ATOM 1597 C C . LYS A 1 195 ? 14.337 -1.151 -5.100 1.00 96.25 195 LYS A C 1
ATOM 1599 O O . LYS A 1 195 ? 13.369 -1.324 -4.363 1.00 96.25 195 LYS A O 1
ATOM 1604 N N . GLU A 1 196 ? 15.576 -1.015 -4.636 1.00 95.12 196 GLU A N 1
ATOM 1605 C CA . GLU A 1 196 ? 15.909 -1.043 -3.208 1.00 95.12 196 GLU A CA 1
ATOM 1606 C C . GLU A 1 196 ? 15.208 0.078 -2.431 1.00 95.12 196 GLU A C 1
ATOM 1608 O O .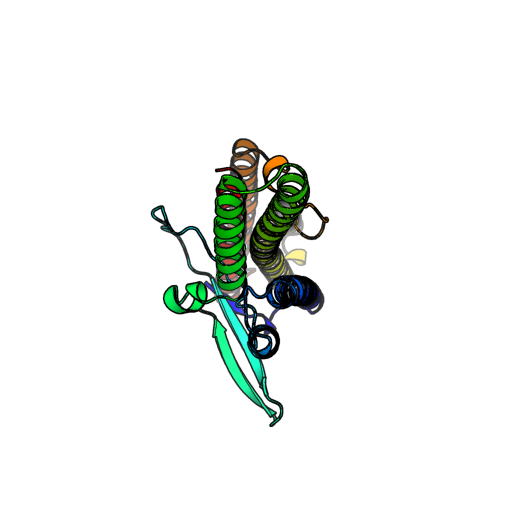 GLU A 1 196 ? 14.663 -0.153 -1.351 1.00 95.12 196 GLU A O 1
ATOM 1613 N N . LEU A 1 197 ? 15.168 1.293 -2.987 1.00 95.25 197 LEU A N 1
ATOM 1614 C CA . LEU A 1 197 ? 14.475 2.423 -2.367 1.00 95.25 197 LEU A CA 1
ATOM 1615 C C . LEU A 1 197 ? 12.963 2.197 -2.292 1.00 95.25 197 LEU A C 1
ATOM 1617 O O . LEU A 1 197 ? 12.362 2.481 -1.257 1.00 95.25 197 LEU A O 1
ATOM 1621 N N . VAL A 1 198 ? 12.351 1.660 -3.350 1.00 93.75 198 VAL A N 1
ATOM 1622 C CA . VAL A 1 198 ? 10.9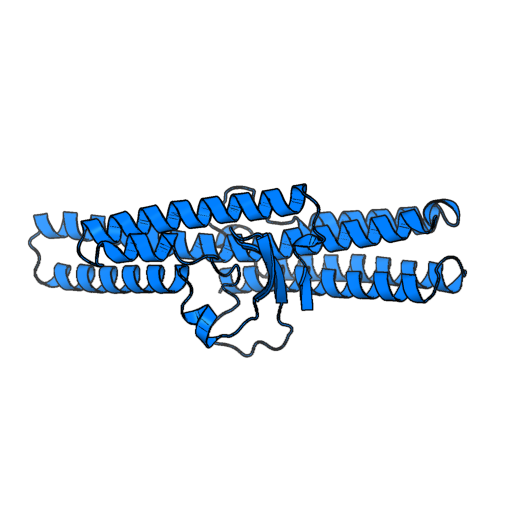30 1.285 -3.352 1.00 93.75 198 VAL A CA 1
ATOM 1623 C C . VAL A 1 198 ? 10.646 0.207 -2.312 1.00 93.75 198 VAL A C 1
ATOM 1625 O O . VAL A 1 198 ? 9.614 0.286 -1.655 1.00 93.75 198 VAL A O 1
ATOM 1628 N N . HIS A 1 199 ? 11.550 -0.751 -2.109 1.00 90.31 199 HIS A N 1
ATOM 1629 C CA . HIS A 1 199 ? 11.385 -1.836 -1.136 1.00 90.31 199 HIS A CA 1
ATOM 1630 C C . HIS A 1 199 ? 11.727 -1.434 0.313 1.00 90.31 199 HIS A C 1
ATOM 1632 O O . HIS A 1 199 ? 11.436 -2.158 1.265 1.00 90.31 199 HIS A O 1
ATOM 1638 N N . LEU A 1 200 ? 12.323 -0.257 0.518 1.00 83.31 200 LEU A N 1
ATOM 1639 C CA . LEU A 1 200 ? 12.703 0.229 1.840 1.00 83.31 200 LEU A CA 1
ATOM 1640 C C . LEU A 1 200 ? 11.491 0.283 2.784 1.00 83.31 200 LEU A C 1
ATOM 1642 O O . LEU A 1 200 ? 10.423 0.764 2.403 1.00 83.31 200 LEU A O 1
ATOM 1646 N N . TYR A 1 201 ? 11.673 -0.179 4.024 1.00 79.38 201 TYR A N 1
ATOM 1647 C CA . TYR A 1 201 ? 10.634 -0.215 5.063 1.00 79.38 201 TYR A CA 1
ATOM 1648 C C . TYR A 1 201 ? 9.393 -1.049 4.687 1.00 79.38 201 TYR A C 1
ATOM 1650 O O . TYR A 1 201 ? 8.291 -0.760 5.149 1.00 79.38 201 TYR A O 1
ATOM 1658 N N . SER A 1 202 ? 9.567 -2.077 3.848 1.00 80.31 202 SER A N 1
ATOM 1659 C CA . SER A 1 202 ? 8.458 -2.886 3.338 1.00 80.31 202 SER A CA 1
ATOM 1660 C C . SER A 1 202 ? 7.515 -3.403 4.438 1.00 80.31 202 SER A C 1
ATOM 1662 O O . SER A 1 202 ? 7.980 -3.986 5.426 1.00 80.31 202 SER A O 1
ATOM 1664 N N . PRO A 1 203 ? 6.186 -3.246 4.271 1.00 75.12 203 PRO A N 1
ATOM 1665 C CA . PRO A 1 203 ? 5.200 -3.702 5.247 1.00 75.12 203 PRO A CA 1
ATOM 1666 C C . PRO A 1 203 ? 5.094 -5.233 5.321 1.00 75.12 203 PRO A C 1
ATOM 1668 O O . PRO A 1 203 ? 4.498 -5.750 6.264 1.00 75.12 203 PRO A O 1
ATOM 1671 N N . THR A 1 204 ? 5.686 -5.981 4.379 1.00 66.62 204 THR A N 1
ATOM 1672 C CA . THR A 1 204 ? 5.724 -7.453 4.440 1.00 66.62 204 THR A CA 1
ATOM 1673 C C . THR A 1 204 ? 6.613 -7.985 5.565 1.00 66.62 204 THR A C 1
ATOM 1675 O O . THR A 1 204 ? 6.476 -9.146 5.939 1.00 66.62 204 THR A O 1
ATOM 1678 N N . ASN A 1 205 ? 7.476 -7.151 6.156 1.00 55.56 205 ASN A N 1
ATOM 1679 C CA . ASN A 1 205 ? 8.421 -7.546 7.207 1.00 55.56 205 ASN A CA 1
ATOM 1680 C C . ASN A 1 205 ? 7.836 -7.498 8.637 1.00 55.56 205 ASN A C 1
ATOM 1682 O O . ASN A 1 205 ? 8.578 -7.346 9.605 1.00 55.56 205 ASN A O 1
ATOM 1686 N N . SER A 1 206 ? 6.512 -7.659 8.777 1.00 51.94 206 SER A N 1
ATOM 1687 C CA . SER A 1 206 ? 5.805 -7.893 10.050 1.00 51.94 206 SER A CA 1
ATOM 1688 C C . SER A 1 206 ? 6.146 -6.903 11.173 1.00 51.94 206 SER A C 1
ATOM 1690 O O . SER A 1 206 ? 6.700 -7.291 12.201 1.00 51.94 206 SER A O 1
ATOM 1692 N N . GLN A 1 207 ? 5.827 -5.618 11.004 1.00 57.62 207 GLN A N 1
ATOM 1693 C CA . GLN A 1 207 ? 6.053 -4.626 12.060 1.00 57.62 207 GLN A CA 1
ATOM 1694 C C . GLN A 1 207 ? 4.755 -3.918 12.457 1.00 57.62 207 GLN A C 1
ATOM 1696 O O . GLN A 1 207 ? 4.039 -3.359 11.630 1.00 57.62 207 GLN A O 1
ATOM 1701 N N . GLU A 1 208 ? 4.450 -3.978 13.756 1.00 60.62 208 GLU A N 1
ATOM 1702 C CA . GLU A 1 208 ? 3.264 -3.367 14.374 1.00 60.62 208 GLU A CA 1
ATOM 1703 C C . GLU A 1 208 ? 3.489 -1.906 14.796 1.00 60.62 208 GLU A C 1
ATOM 1705 O O . GLU A 1 208 ? 2.558 -1.244 15.262 1.00 60.62 208 GLU A O 1
ATOM 1710 N N . ASP A 1 209 ? 4.710 -1.393 14.647 1.00 73.38 209 ASP A N 1
ATOM 1711 C CA . ASP A 1 209 ? 5.063 -0.026 15.014 1.00 73.38 209 ASP A CA 1
ATOM 1712 C C . ASP A 1 209 ? 5.787 0.689 13.872 1.00 73.38 209 ASP A C 1
ATOM 1714 O O . ASP A 1 209 ? 7.011 0.723 13.790 1.00 73.38 209 ASP A O 1
ATOM 1718 N N . TYR A 1 210 ? 5.001 1.265 12.962 1.00 72.88 210 TYR A N 1
ATOM 1719 C CA . TYR A 1 210 ? 5.528 1.996 11.810 1.00 72.88 210 TYR A CA 1
ATOM 1720 C C . TYR A 1 210 ? 6.226 3.311 12.195 1.00 72.88 210 TYR A C 1
ATOM 1722 O O . TYR A 1 210 ? 7.053 3.806 11.429 1.00 72.88 210 TYR A O 1
ATOM 1730 N N . ALA A 1 211 ? 5.917 3.874 13.369 1.00 70.75 211 ALA A N 1
ATOM 1731 C CA . ALA A 1 211 ? 6.469 5.151 13.817 1.00 70.75 211 ALA A CA 1
ATOM 1732 C C . ALA A 1 211 ? 7.940 5.044 14.251 1.00 70.75 211 ALA A C 1
ATOM 1734 O O . ALA A 1 211 ? 8.670 6.031 14.182 1.00 70.75 211 ALA A O 1
ATOM 1735 N N . SER A 1 212 ? 8.400 3.856 14.653 1.00 75.25 212 SER A N 1
ATOM 1736 C CA . SER A 1 212 ? 9.794 3.620 15.051 1.00 75.25 212 SER A CA 1
ATOM 1737 C C . SER A 1 212 ? 10.714 3.193 13.900 1.00 75.25 212 SER A C 1
ATOM 1739 O O . SER A 1 212 ? 11.928 3.120 14.088 1.00 75.25 212 SER A O 1
ATOM 1741 N N . LEU A 1 213 ? 10.179 2.956 12.695 1.00 78.56 213 LEU A N 1
ATOM 1742 C CA . LEU A 1 213 ? 10.952 2.434 11.557 1.00 78.56 213 LEU A CA 1
ATOM 1743 C C . LEU A 1 213 ? 11.907 3.443 10.932 1.00 78.56 213 LEU A C 1
ATOM 1745 O O . LEU A 1 213 ? 12.956 3.074 10.401 1.00 78.56 213 LEU A O 1
ATOM 1749 N N . CYS A 1 214 ? 11.517 4.712 10.928 1.00 83.12 214 CYS A N 1
ATOM 1750 C CA . CYS A 1 214 ? 12.268 5.762 10.266 1.00 83.12 214 CYS A CA 1
ATOM 1751 C C . CYS A 1 214 ? 11.956 7.118 10.884 1.00 83.12 214 CYS A C 1
ATOM 1753 O O . CYS A 1 214 ? 10.867 7.356 11.397 1.00 83.12 214 CYS A O 1
ATOM 1755 N N . SER A 1 215 ? 12.908 8.040 10.798 1.00 89.56 215 SER A N 1
ATOM 1756 C CA . SER A 1 215 ? 12.648 9.441 11.102 1.00 89.56 215 SER A CA 1
ATOM 1757 C C . SER A 1 215 ? 12.176 10.193 9.855 1.00 89.56 215 SER A C 1
ATOM 1759 O O . SER A 1 215 ? 12.447 9.806 8.715 1.00 89.56 215 SER A O 1
ATOM 1761 N N . ARG A 1 216 ? 11.552 11.364 10.051 1.00 89.44 216 ARG A N 1
ATOM 1762 C CA . ARG A 1 216 ? 11.219 12.271 8.933 1.00 89.44 216 ARG A CA 1
ATOM 1763 C C . ARG A 1 216 ? 12.462 12.636 8.117 1.00 89.44 216 ARG A C 1
ATOM 1765 O O . ARG A 1 216 ? 12.380 12.773 6.899 1.00 89.44 216 ARG A O 1
ATOM 1772 N N . LYS A 1 217 ? 13.614 12.778 8.784 1.00 92.44 217 LYS A N 1
ATOM 1773 C CA . LYS A 1 217 ? 14.904 13.058 8.143 1.00 92.44 217 LYS A CA 1
ATOM 1774 C C . LYS A 1 217 ? 15.325 11.910 7.226 1.00 92.44 217 LYS A C 1
ATOM 1776 O O . LYS A 1 217 ? 15.788 12.175 6.119 1.00 92.44 217 LYS A O 1
ATOM 1781 N N . ASP A 1 218 ? 15.118 10.664 7.644 1.00 91.69 218 ASP A N 1
ATOM 1782 C CA . ASP A 1 218 ? 15.429 9.493 6.819 1.00 91.69 218 ASP A CA 1
ATOM 1783 C C . ASP A 1 218 ? 14.575 9.474 5.553 1.00 91.69 218 ASP A C 1
ATOM 1785 O O . ASP A 1 218 ? 15.124 9.358 4.460 1.00 91.69 218 ASP A O 1
ATOM 1789 N N . ILE A 1 219 ? 13.263 9.704 5.665 1.00 90.19 219 ILE A N 1
ATOM 1790 C CA . ILE A 1 219 ? 12.369 9.768 4.497 1.00 90.19 219 ILE A CA 1
ATOM 1791 C C . ILE A 1 219 ? 12.793 10.874 3.518 1.00 90.19 219 ILE A C 1
ATOM 1793 O O . ILE A 1 219 ? 12.853 10.638 2.310 1.00 90.19 219 ILE A O 1
ATOM 1797 N N . ILE A 1 220 ? 13.158 12.064 4.011 1.00 91.62 220 ILE A N 1
ATOM 1798 C CA . ILE A 1 220 ? 13.660 13.158 3.160 1.00 91.62 220 ILE A CA 1
ATOM 1799 C C . ILE A 1 220 ? 14.952 12.747 2.442 1.00 91.62 220 ILE A C 1
ATOM 1801 O O . ILE A 1 220 ? 15.063 12.930 1.227 1.00 91.62 220 ILE A O 1
ATOM 1805 N N . ASN A 1 221 ? 15.907 12.153 3.163 1.00 94.44 221 ASN A N 1
ATOM 1806 C CA . ASN A 1 221 ? 17.166 11.681 2.584 1.00 94.44 221 ASN A CA 1
ATOM 1807 C C . ASN A 1 221 ? 16.920 10.623 1.501 1.00 94.44 221 ASN A C 1
ATOM 1809 O O . ASN A 1 221 ? 17.541 10.656 0.439 1.00 94.44 221 ASN A O 1
ATOM 1813 N N . LYS A 1 222 ? 15.983 9.700 1.735 1.00 94.19 222 LYS A N 1
ATOM 1814 C CA . LYS A 1 222 ? 15.619 8.655 0.772 1.00 94.19 222 LYS A CA 1
ATOM 1815 C C . LYS A 1 222 ? 14.911 9.217 -0.451 1.00 94.19 222 LYS A C 1
ATOM 1817 O O . LYS A 1 222 ? 15.204 8.787 -1.561 1.00 94.19 222 LYS A O 1
ATOM 1822 N N . ARG A 1 223 ? 14.093 10.259 -0.290 1.00 94.19 223 ARG A N 1
ATOM 1823 C CA . ARG A 1 223 ? 13.512 10.997 -1.419 1.00 94.19 223 ARG A CA 1
ATOM 1824 C C . ARG A 1 223 ? 14.563 11.690 -2.281 1.00 94.19 223 ARG A C 1
ATOM 1826 O O . ARG A 1 223 ? 14.451 11.686 -3.505 1.00 94.19 223 ARG A O 1
ATOM 1833 N N . GLN A 1 224 ? 15.605 12.244 -1.666 1.00 95.25 224 GLN A N 1
ATOM 1834 C CA . GLN A 1 224 ? 16.737 12.818 -2.397 1.00 95.25 224 GLN A CA 1
ATOM 1835 C C . GLN A 1 224 ? 17.547 11.743 -3.135 1.00 95.25 224 GLN A C 1
ATOM 1837 O O . GLN A 1 224 ? 17.881 11.942 -4.303 1.00 95.25 224 GLN A O 1
ATOM 1842 N N . GLN A 1 225 ? 17.818 10.602 -2.488 1.00 96.62 225 GLN A N 1
ATOM 1843 C CA . GLN A 1 225 ? 18.482 9.453 -3.122 1.00 96.62 225 GLN A CA 1
ATOM 1844 C C . GLN A 1 225 ? 17.679 8.953 -4.328 1.00 96.62 225 GLN A C 1
ATOM 1846 O O . GLN A 1 225 ? 18.238 8.829 -5.414 1.00 96.62 225 GLN A O 1
ATOM 1851 N N . PHE A 1 226 ? 16.363 8.788 -4.170 1.00 97.25 226 PHE A N 1
ATOM 1852 C CA . PHE A 1 226 ? 15.468 8.398 -5.257 1.00 97.25 226 PHE A CA 1
ATOM 1853 C C . PHE A 1 226 ? 15.546 9.374 -6.427 1.00 97.25 226 PHE A C 1
ATOM 1855 O O . PHE A 1 226 ? 15.804 8.961 -7.550 1.00 97.25 226 PHE A O 1
ATOM 1862 N N . ASN A 1 227 ? 15.393 10.678 -6.175 1.00 95.38 227 ASN A N 1
ATOM 1863 C CA . ASN A 1 227 ? 15.446 11.688 -7.233 1.00 95.38 227 ASN A CA 1
ATOM 1864 C C . ASN A 1 227 ? 16.786 11.693 -7.977 1.00 95.38 227 ASN A C 1
ATOM 1866 O O . ASN A 1 227 ? 16.813 11.930 -9.183 1.00 95.38 227 ASN A O 1
ATOM 1870 N N . LYS A 1 228 ? 17.895 11.423 -7.278 1.00 97.56 228 LYS A N 1
ATOM 1871 C CA . LYS A 1 228 ? 19.216 11.320 -7.899 1.00 97.56 228 LYS A CA 1
ATOM 1872 C C . LYS A 1 228 ? 19.262 10.151 -8.886 1.00 97.56 228 LYS A C 1
ATOM 1874 O O . LYS A 1 228 ? 19.546 10.382 -10.058 1.00 97.56 228 LYS A O 1
ATOM 1879 N N . SER A 1 229 ? 18.960 8.933 -8.437 1.00 97.50 229 SER A N 1
ATOM 1880 C CA . SER A 1 229 ? 19.000 7.736 -9.293 1.00 97.50 229 SER A CA 1
ATOM 1881 C C . SER A 1 229 ? 17.965 7.826 -10.419 1.00 97.50 229 SER A C 1
ATOM 1883 O O . SER A 1 229 ? 18.277 7.545 -11.572 1.00 97.50 229 SER A O 1
ATOM 1885 N N . PHE A 1 230 ? 16.775 8.354 -10.121 1.00 96.81 230 PHE A N 1
ATOM 1886 C CA . PHE A 1 230 ? 15.700 8.605 -11.081 1.00 96.81 230 PHE A CA 1
ATOM 1887 C C . PHE A 1 230 ? 16.126 9.539 -12.217 1.00 96.81 230 PHE A C 1
ATOM 1889 O O . PHE A 1 230 ? 15.927 9.222 -13.390 1.00 96.81 230 PHE A O 1
ATOM 1896 N N . ASN A 1 231 ? 16.743 10.677 -11.889 1.00 96.38 231 ASN A N 1
ATOM 1897 C CA . ASN A 1 231 ? 17.201 11.631 -12.897 1.00 96.38 231 ASN A CA 1
ATOM 1898 C C . ASN A 1 231 ? 18.337 11.059 -13.751 1.00 96.38 231 ASN A C 1
ATOM 1900 O O . ASN A 1 231 ? 18.376 11.322 -14.950 1.00 96.38 231 ASN A O 1
ATOM 1904 N N . ILE A 1 232 ? 19.223 10.246 -13.164 1.00 96.62 232 ILE A N 1
ATOM 1905 C CA . ILE A 1 232 ? 20.262 9.545 -13.926 1.00 96.62 232 ILE A CA 1
ATOM 1906 C C . ILE A 1 232 ? 19.620 8.560 -14.911 1.00 96.62 232 ILE A C 1
ATOM 1908 O O . ILE A 1 232 ? 19.942 8.605 -16.096 1.00 96.62 232 ILE A O 1
ATOM 1912 N N . CYS A 1 233 ? 18.664 7.736 -14.469 1.00 96.31 233 CYS A N 1
ATOM 1913 C CA . CYS A 1 233 ? 17.943 6.821 -15.356 1.00 96.31 233 CYS A CA 1
ATOM 1914 C C . CYS A 1 233 ? 17.227 7.554 -16.499 1.00 96.31 233 CYS A C 1
ATOM 1916 O O . CYS A 1 233 ? 17.335 7.131 -17.648 1.00 96.31 233 CYS A O 1
ATOM 1918 N N . LYS A 1 234 ? 16.540 8.673 -16.220 1.00 93.88 234 LYS A N 1
ATOM 1919 C CA . LYS A 1 234 ? 15.883 9.478 -17.266 1.00 93.88 234 LYS A CA 1
ATOM 1920 C C . LYS A 1 234 ? 16.878 10.111 -18.236 1.00 93.88 234 LYS A C 1
ATOM 1922 O O . LYS A 1 234 ? 16.601 10.165 -19.429 1.00 93.88 234 LYS A O 1
ATOM 1927 N N . SER A 1 235 ? 18.030 10.569 -17.748 1.00 93.56 235 SER A N 1
ATOM 1928 C CA . SER A 1 235 ? 19.086 11.110 -18.610 1.00 93.56 235 SER A CA 1
ATOM 1929 C C . SER A 1 235 ? 19.655 10.039 -19.541 1.00 93.56 235 SER A C 1
ATOM 1931 O O . SER A 1 235 ? 19.877 10.310 -20.717 1.00 93.56 235 SER A O 1
ATOM 1933 N N . LEU A 1 236 ? 19.869 8.824 -19.030 1.00 92.69 236 LEU A N 1
ATOM 1934 C CA . LEU A 1 236 ? 20.337 7.691 -19.829 1.00 92.69 236 LEU A CA 1
ATOM 1935 C C . LEU A 1 236 ? 19.288 7.266 -20.863 1.00 92.69 236 LEU A C 1
ATOM 1937 O O . LEU A 1 236 ? 19.641 7.051 -22.017 1.00 92.69 236 LEU A O 1
ATOM 1941 N N . LEU A 1 237 ? 18.002 7.242 -20.490 1.00 91.69 237 LEU A N 1
ATOM 1942 C CA . LEU A 1 237 ? 16.899 6.982 -21.421 1.00 91.69 237 LEU A CA 1
ATOM 1943 C C . LEU A 1 237 ? 16.916 7.941 -22.619 1.00 91.69 237 LEU A C 1
ATOM 1945 O O . LEU A 1 237 ? 16.815 7.508 -23.764 1.00 91.69 237 LEU A O 1
ATOM 1949 N N . HIS A 1 238 ? 17.090 9.233 -22.348 1.00 88.88 238 HIS A N 1
ATOM 1950 C CA . HIS A 1 238 ? 17.173 10.247 -23.393 1.00 88.88 238 HIS A CA 1
ATOM 1951 C C . HIS A 1 238 ? 18.401 10.049 -24.296 1.00 88.88 238 HIS A C 1
ATOM 1953 O O . HIS A 1 238 ? 18.300 10.238 -25.505 1.00 88.88 238 HIS A O 1
ATOM 1959 N N . SER A 1 239 ? 19.545 9.627 -23.739 1.00 88.19 239 SER A N 1
ATOM 1960 C CA . SER A 1 239 ? 20.738 9.283 -24.535 1.00 88.19 239 SER A CA 1
ATOM 1961 C C . SER A 1 239 ? 20.433 8.166 -25.533 1.00 88.19 239 SER A C 1
ATOM 1963 O O . SER A 1 239 ? 20.724 8.306 -26.716 1.00 88.19 239 SER A O 1
ATOM 1965 N N . PHE A 1 240 ? 19.762 7.097 -25.091 1.00 88.38 240 PHE A N 1
ATOM 1966 C CA . PHE A 1 240 ? 19.382 5.988 -25.973 1.00 88.38 240 PHE A CA 1
ATOM 1967 C C . PHE A 1 240 ? 18.440 6.427 -27.104 1.00 88.38 240 PHE A C 1
ATOM 1969 O O . PHE A 1 240 ? 18.552 5.939 -28.228 1.00 88.38 240 PHE A O 1
ATOM 1976 N N . SER A 1 241 ? 17.525 7.361 -26.823 1.00 85.50 241 SER A N 1
ATOM 1977 C CA . SER A 1 241 ? 16.645 7.947 -27.842 1.00 85.50 241 SER A CA 1
ATOM 1978 C C . SER A 1 241 ? 17.424 8.795 -28.854 1.00 85.50 241 SER A C 1
ATOM 1980 O O . SER A 1 241 ? 17.276 8.614 -30.062 1.00 85.50 241 SER A O 1
ATOM 1982 N N . GLN A 1 242 ? 18.335 9.656 -28.387 1.00 85.06 242 GLN A N 1
ATOM 1983 C CA . GLN A 1 242 ? 19.180 10.482 -29.260 1.00 85.06 242 GLN A CA 1
ATOM 1984 C C . GLN A 1 242 ? 20.118 9.663 -30.154 1.00 85.06 242 GLN A C 1
ATOM 1986 O O . GLN A 1 242 ? 20.410 10.073 -31.275 1.00 85.06 242 GLN A O 1
ATOM 1991 N N . GLU A 1 243 ? 20.570 8.507 -29.674 1.00 83.12 243 GLU A N 1
ATOM 1992 C CA . GLU A 1 243 ? 21.374 7.552 -30.442 1.00 83.12 243 GLU A CA 1
ATOM 1993 C C . GLU A 1 243 ? 20.542 6.774 -31.484 1.00 83.12 243 GLU A C 1
ATOM 1995 O O . GLU A 1 243 ? 21.097 5.999 -32.261 1.00 83.12 243 GLU A O 1
ATOM 2000 N N . GLY A 1 244 ? 19.220 6.982 -31.534 1.00 78.81 244 GLY A N 1
ATOM 2001 C CA . GLY A 1 244 ? 18.310 6.321 -32.473 1.00 78.81 244 GLY A CA 1
ATOM 2002 C C . GLY A 1 244 ? 18.012 4.860 -32.125 1.00 78.81 244 GLY A C 1
ATOM 2003 O O . GLY A 1 244 ? 17.500 4.127 -32.968 1.00 78.81 244 GLY A O 1
ATOM 2004 N N . ILE A 1 245 ? 18.336 4.429 -30.902 1.00 81.50 245 ILE A N 1
ATOM 2005 C CA . ILE A 1 245 ? 18.172 3.043 -30.434 1.00 81.50 245 ILE A CA 1
ATOM 2006 C C . ILE A 1 245 ? 16.722 2.791 -29.989 1.00 81.50 245 ILE A C 1
ATOM 2008 O O . ILE A 1 245 ? 16.221 1.672 -30.071 1.00 81.50 245 ILE A O 1
ATOM 2012 N N . LEU A 1 246 ? 16.027 3.836 -29.534 1.00 83.81 246 LEU A N 1
ATOM 2013 C CA . LEU A 1 246 ? 14.638 3.772 -29.086 1.00 83.81 246 LEU A CA 1
ATOM 2014 C C . LEU A 1 246 ? 13.692 4.435 -30.085 1.00 83.81 246 LEU A C 1
ATOM 2016 O O . LEU A 1 246 ? 13.878 5.585 -30.476 1.00 83.81 246 LEU A O 1
ATOM 2020 N N . ALA A 1 247 ? 12.613 3.731 -30.430 1.00 83.38 247 ALA A N 1
ATOM 2021 C CA . ALA A 1 247 ? 11.478 4.347 -31.105 1.00 83.38 247 ALA A CA 1
ATOM 2022 C C . ALA A 1 247 ? 10.781 5.357 -30.174 1.00 83.38 247 ALA A C 1
ATOM 2024 O O . ALA A 1 247 ? 10.639 5.109 -28.975 1.00 83.38 247 ALA A O 1
ATOM 2025 N N . SER A 1 248 ? 10.292 6.466 -30.739 1.00 84.38 248 SER A N 1
ATOM 2026 C CA . SER A 1 248 ? 9.660 7.555 -29.974 1.00 84.38 248 SER A CA 1
ATOM 2027 C C . SER A 1 248 ? 8.453 7.087 -29.146 1.00 84.38 248 SER A C 1
ATOM 2029 O O . SER A 1 248 ? 8.304 7.485 -27.991 1.00 84.38 248 SER A O 1
ATOM 2031 N N . ASP A 1 249 ? 7.639 6.174 -29.684 1.00 88.06 249 ASP A N 1
ATOM 2032 C CA . ASP A 1 249 ? 6.479 5.622 -28.971 1.00 88.06 249 ASP A CA 1
ATOM 2033 C C . ASP A 1 249 ? 6.902 4.794 -27.745 1.00 88.06 249 ASP A C 1
ATOM 2035 O O . ASP A 1 249 ? 6.296 4.887 -26.672 1.00 88.06 249 ASP A O 1
ATOM 2039 N N . THR A 1 250 ? 7.985 4.022 -27.878 1.00 87.69 250 THR A N 1
ATOM 2040 C CA . THR A 1 250 ? 8.568 3.245 -26.780 1.00 87.69 250 THR A CA 1
ATOM 2041 C C . THR A 1 250 ? 9.151 4.166 -25.714 1.00 87.69 250 THR A C 1
ATOM 2043 O O . THR A 1 250 ? 8.898 3.963 -24.529 1.00 87.69 250 THR A O 1
ATOM 2046 N N . GLU A 1 251 ? 9.899 5.200 -26.108 1.00 89.12 251 GLU A N 1
ATOM 2047 C CA . GLU A 1 251 ? 10.428 6.194 -25.170 1.00 89.12 251 GLU A CA 1
ATOM 2048 C C . GLU A 1 251 ? 9.297 6.829 -24.353 1.00 89.12 251 GLU A C 1
ATOM 2050 O O . GLU A 1 251 ? 9.380 6.899 -23.125 1.00 89.12 251 GLU A O 1
ATOM 2055 N N . GLN A 1 252 ? 8.209 7.228 -25.014 1.00 89.00 252 GLN A N 1
ATOM 2056 C CA . GLN A 1 252 ? 7.067 7.846 -24.352 1.00 89.00 252 GLN A CA 1
ATOM 2057 C C . GLN A 1 252 ? 6.383 6.887 -23.368 1.00 89.00 252 GLN A C 1
ATOM 2059 O O . GLN A 1 252 ? 6.022 7.290 -22.259 1.00 89.00 252 GLN A O 1
ATOM 2064 N N . SER A 1 253 ? 6.249 5.610 -23.735 1.00 90.94 253 SER A N 1
ATOM 2065 C CA . SER A 1 253 ? 5.762 4.552 -22.840 1.00 90.94 253 SER A CA 1
ATOM 2066 C C . SER A 1 253 ? 6.659 4.393 -21.603 1.00 90.94 253 SER A C 1
ATOM 2068 O O . SER A 1 253 ? 6.175 4.426 -20.467 1.00 90.94 253 SER A O 1
ATOM 2070 N N . ILE A 1 254 ? 7.980 4.313 -21.791 1.00 92.06 254 ILE A N 1
ATOM 2071 C CA . ILE A 1 254 ? 8.947 4.196 -20.690 1.00 92.06 254 ILE A CA 1
ATOM 2072 C C . ILE A 1 254 ? 8.904 5.442 -19.790 1.00 92.06 254 ILE A C 1
ATOM 2074 O O . ILE A 1 254 ? 8.922 5.324 -18.563 1.00 92.06 254 ILE A O 1
ATOM 2078 N N . LEU A 1 255 ? 8.786 6.643 -20.364 1.00 91.44 255 LEU A N 1
ATOM 2079 C CA . LEU A 1 255 ? 8.647 7.893 -19.612 1.00 91.44 255 LEU A CA 1
ATOM 2080 C C . LEU A 1 255 ? 7.374 7.924 -18.758 1.00 91.44 255 LEU A C 1
ATOM 2082 O O . LEU A 1 255 ? 7.422 8.386 -17.614 1.00 91.44 255 LEU A O 1
ATOM 2086 N N . MET A 1 256 ? 6.253 7.410 -19.269 1.00 88.88 256 MET A N 1
ATOM 2087 C CA . MET A 1 256 ? 5.019 7.276 -18.489 1.00 88.88 256 MET A CA 1
ATOM 2088 C C . MET A 1 256 ? 5.195 6.324 -17.303 1.00 88.88 256 MET A C 1
ATOM 2090 O O . MET A 1 256 ? 4.730 6.629 -16.199 1.00 88.88 256 MET A O 1
ATOM 2094 N N . ASN A 1 257 ? 5.921 5.220 -17.489 1.00 91.06 257 ASN A N 1
ATOM 2095 C CA . ASN A 1 257 ? 6.253 4.308 -16.396 1.00 91.06 257 ASN A CA 1
ATOM 2096 C C . ASN A 1 257 ? 7.196 4.952 -15.372 1.00 91.06 257 ASN A C 1
ATOM 2098 O O . ASN A 1 257 ? 6.970 4.799 -14.174 1.00 91.06 257 ASN A O 1
ATOM 2102 N N . PHE A 1 258 ? 8.186 5.745 -15.797 1.00 91.94 258 PHE A N 1
ATOM 2103 C CA . PHE A 1 258 ? 9.017 6.521 -14.869 1.00 91.94 258 PHE A CA 1
ATOM 2104 C C . PHE A 1 258 ? 8.180 7.502 -14.046 1.00 91.94 258 PHE A C 1
ATOM 2106 O O . PHE A 1 258 ? 8.312 7.556 -12.824 1.00 91.94 258 PHE A O 1
ATOM 2113 N N . ASN A 1 259 ? 7.290 8.263 -14.683 1.00 88.12 259 ASN A N 1
ATOM 2114 C CA . ASN A 1 259 ? 6.417 9.185 -13.957 1.00 88.12 259 ASN A CA 1
ATOM 2115 C C . ASN A 1 259 ? 5.559 8.423 -12.936 1.00 88.12 259 ASN A C 1
ATOM 2117 O O . ASN A 1 259 ? 5.468 8.827 -11.778 1.00 88.12 259 ASN A O 1
ATOM 2121 N N . SER A 1 260 ? 5.004 7.275 -13.330 1.00 85.75 260 SER A N 1
ATOM 2122 C CA . SER A 1 260 ? 4.193 6.428 -12.451 1.00 85.75 260 SER A CA 1
ATOM 2123 C C . SER A 1 260 ? 4.995 5.834 -11.284 1.00 85.75 260 SER A C 1
ATOM 2125 O O . SER A 1 260 ? 4.524 5.842 -10.147 1.00 85.75 260 SER A O 1
ATOM 2127 N N . LEU A 1 261 ? 6.243 5.418 -11.519 1.00 91.88 261 LEU A N 1
ATOM 2128 C CA . LEU A 1 261 ? 7.187 4.995 -10.481 1.00 91.88 261 LEU A CA 1
ATOM 2129 C C . LEU A 1 261 ? 7.461 6.117 -9.467 1.00 91.88 261 LEU A C 1
ATOM 2131 O O . LEU A 1 261 ? 7.379 5.893 -8.260 1.00 91.88 261 LEU A O 1
ATOM 2135 N N . GLN A 1 262 ? 7.747 7.336 -9.936 1.00 90.00 262 GLN A N 1
ATOM 2136 C CA . GLN A 1 262 ? 7.952 8.488 -9.053 1.00 90.00 262 GLN A CA 1
ATOM 2137 C C . GLN A 1 262 ? 6.697 8.797 -8.232 1.00 90.00 262 GLN A C 1
ATOM 2139 O O . GLN A 1 262 ? 6.800 9.058 -7.032 1.00 90.00 262 GLN A O 1
ATOM 2144 N N . HIS A 1 263 ? 5.518 8.731 -8.855 1.00 85.88 263 HIS A N 1
ATOM 2145 C CA . HIS A 1 263 ? 4.246 8.903 -8.159 1.00 85.88 263 HIS A CA 1
ATOM 2146 C C . HIS A 1 263 ? 4.064 7.869 -7.043 1.00 85.88 263 HIS A C 1
ATOM 2148 O O . HIS A 1 263 ? 3.745 8.252 -5.919 1.00 85.88 263 HIS A O 1
ATOM 2154 N N . MET A 1 264 ? 4.315 6.587 -7.323 1.00 85.44 264 MET A N 1
ATOM 2155 C CA . MET A 1 264 ? 4.211 5.516 -6.329 1.00 85.44 264 MET A CA 1
ATOM 2156 C C . MET A 1 264 ? 5.179 5.709 -5.166 1.00 85.44 264 MET A C 1
ATOM 2158 O O . MET A 1 264 ? 4.781 5.643 -4.004 1.00 85.44 264 MET A O 1
ATOM 2162 N N . PHE A 1 265 ? 6.441 6.008 -5.463 1.00 89.00 265 PHE A N 1
ATOM 2163 C CA . PHE A 1 265 ? 7.445 6.193 -4.425 1.00 89.00 265 PHE A CA 1
ATOM 2164 C C . PHE A 1 265 ? 7.150 7.414 -3.538 1.00 89.00 265 PHE A C 1
ATOM 2166 O O . PHE A 1 265 ? 7.275 7.339 -2.317 1.00 89.00 265 PHE A O 1
ATOM 2173 N N . PHE A 1 266 ? 6.699 8.534 -4.113 1.00 86.06 266 PHE A N 1
ATOM 2174 C CA . PHE A 1 266 ? 6.328 9.708 -3.315 1.00 86.06 266 PHE A CA 1
ATOM 2175 C C . PHE A 1 266 ? 5.084 9.459 -2.467 1.00 86.06 266 PHE A C 1
ATOM 2177 O O . PHE A 1 266 ? 5.089 9.832 -1.297 1.00 86.06 266 PHE A O 1
ATOM 2184 N N . ALA A 1 267 ? 4.080 8.759 -3.002 1.00 81.06 267 ALA A N 1
ATOM 2185 C CA . ALA A 1 267 ? 2.927 8.339 -2.214 1.00 81.06 267 ALA A CA 1
ATOM 2186 C C . ALA A 1 267 ? 3.354 7.469 -1.018 1.00 81.06 267 ALA A C 1
ATOM 2188 O O . ALA A 1 267 ? 2.873 7.683 0.094 1.00 81.06 267 ALA A O 1
ATOM 2189 N N . LYS A 1 268 ? 4.320 6.556 -1.206 1.00 86.12 268 LYS A N 1
ATOM 2190 C CA . LYS A 1 268 ? 4.901 5.764 -0.109 1.00 86.12 268 LYS A CA 1
ATOM 2191 C C . LYS A 1 268 ? 5.540 6.653 0.963 1.00 86.12 268 LYS A C 1
ATOM 2193 O O . LYS A 1 268 ? 5.284 6.472 2.152 1.00 86.12 268 LYS A O 1
ATOM 2198 N N . CYS A 1 269 ? 6.350 7.637 0.564 1.00 85.94 269 CYS A N 1
ATOM 2199 C CA . CYS A 1 269 ? 6.946 8.598 1.498 1.00 85.94 269 CYS A CA 1
ATOM 2200 C C . CYS A 1 269 ? 5.889 9.402 2.268 1.00 85.94 269 CYS A C 1
ATOM 2202 O O . CYS A 1 269 ? 6.045 9.622 3.468 1.00 85.94 269 CYS A O 1
ATOM 2204 N N . ASP A 1 270 ? 4.822 9.827 1.594 1.00 82.31 270 ASP A N 1
ATOM 2205 C CA . ASP A 1 270 ? 3.746 10.601 2.211 1.00 82.31 270 ASP A CA 1
ATOM 2206 C C . ASP A 1 270 ? 3.021 9.790 3.288 1.00 82.31 270 ASP A C 1
ATOM 2208 O O . ASP A 1 270 ? 2.725 10.328 4.355 1.00 82.31 270 ASP A O 1
ATOM 2212 N N . VAL A 1 271 ? 2.808 8.487 3.067 1.00 80.88 271 VAL A N 1
ATOM 2213 C CA . VAL A 1 271 ? 2.254 7.582 4.089 1.00 80.88 271 VAL A CA 1
ATOM 2214 C C . VAL A 1 271 ? 3.146 7.553 5.332 1.00 80.88 271 VAL A C 1
ATOM 2216 O O . VAL A 1 271 ? 2.640 7.739 6.437 1.00 80.88 271 VAL A O 1
ATOM 2219 N N . TYR A 1 272 ? 4.470 7.429 5.186 1.00 83.44 272 TYR A N 1
ATOM 2220 C CA . TYR A 1 272 ? 5.370 7.519 6.346 1.00 83.44 272 TYR A CA 1
ATOM 2221 C C . TYR A 1 272 ? 5.311 8.881 7.037 1.00 83.44 272 TYR A C 1
ATOM 2223 O O . TYR A 1 272 ? 5.321 8.941 8.263 1.00 83.44 272 TYR A O 1
ATOM 2231 N N . PHE A 1 273 ? 5.201 9.989 6.299 1.00 81.19 273 PHE A N 1
ATOM 2232 C CA . PHE A 1 273 ? 5.065 11.300 6.935 1.00 81.19 273 PHE A CA 1
ATOM 2233 C C . PHE A 1 273 ? 3.791 11.434 7.773 1.00 81.19 273 PHE A C 1
ATOM 2235 O O . PHE A 1 273 ? 3.846 12.118 8.792 1.00 81.19 273 PHE A O 1
ATOM 2242 N N . MET A 1 274 ? 2.688 10.790 7.376 1.00 78.31 274 MET A N 1
ATOM 2243 C CA . MET A 1 274 ? 1.447 10.749 8.164 1.00 78.31 274 MET A CA 1
ATOM 2244 C C . MET A 1 274 ? 1.578 9.903 9.431 1.00 78.31 274 MET A C 1
ATOM 2246 O O . MET A 1 274 ? 0.948 10.203 10.436 1.00 78.31 274 MET A O 1
ATOM 2250 N N . VAL A 1 275 ? 2.365 8.829 9.390 1.00 78.31 275 VAL A N 1
ATOM 2251 C CA . VAL A 1 275 ? 2.616 7.990 10.572 1.00 78.31 275 VAL A CA 1
ATOM 2252 C C . VAL A 1 275 ? 3.488 8.723 11.598 1.00 78.31 275 VAL A C 1
ATOM 2254 O O . VAL A 1 275 ? 3.350 8.503 12.795 1.00 78.31 275 VAL A O 1
ATOM 2257 N N . LEU A 1 276 ? 4.383 9.597 11.130 1.00 78.56 276 LEU A N 1
ATOM 2258 C CA . LEU A 1 276 ? 5.358 10.326 11.949 1.00 78.56 276 LEU A CA 1
ATOM 2259 C C . LEU A 1 276 ? 4.863 11.699 12.454 1.00 78.56 276 LEU A C 1
ATOM 2261 O O . LEU A 1 276 ? 5.676 12.490 12.948 1.00 78.56 276 LEU A O 1
ATOM 2265 N N . THR A 1 277 ? 3.586 12.042 12.248 1.00 63.72 277 THR A N 1
ATOM 2266 C CA . THR A 1 277 ? 2.914 13.229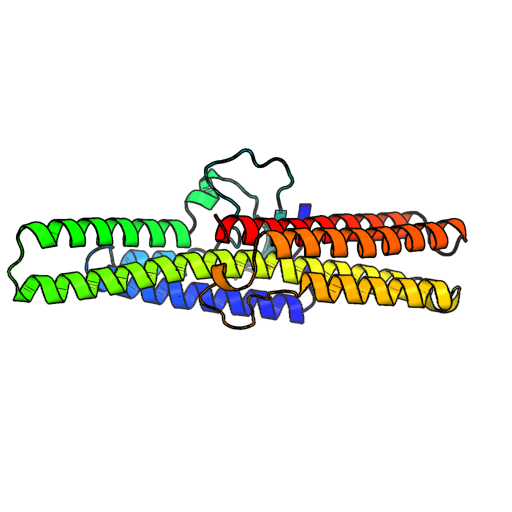 12.825 1.00 63.72 277 THR A CA 1
ATOM 2267 C C . THR A 1 277 ? 2.119 12.853 14.056 1.00 63.72 277 THR A C 1
ATOM 2269 O O . THR A 1 277 ? 2.246 13.597 15.049 1.00 63.72 277 THR A O 1
#

Radius of gyration: 22.73 Å; chains: 1; bounding box: 54×37×75 Å

Secondary structure (DSSP, 8-state):
-EEEGGGS-HHHHHHHHHHHHHHHHHHHHHHHHHHHTTSS-HHHHHHHHH-S---S---S-SSS---S-PPEEEEEEE-TTS-EEEEEE---HHHHTT-HHHHHHHHHHHHHHHHHHHGGG--HHHHHHHHHHHHHHHHHHHHHHHHHHHHHHHHHHHHHHHHHHHHHHHHHHTTHHHH-HHHHHHHHHHHHHHHHHHHTT-GGG--S-GGGS--HHHHHHHHHHHHHHHHHHHHHHHHHHHTT-S-HHHHHHHHHHHHHHHHHHHHHHHHHHHHT-

Organism: NCBI:txid28085

Foldseek 3Di:
DEDEPVLADVVLVVLLVVLVVVVLVLLLVLVVVCCVVVLDPPCVSVVSVVPPDLLLDPDDDPDDDDPDDWYWYWDFDQDPVRDTDTDIRGPPVVVNCVGSLNVSLVSLVVVLVVLVVCCVPDDPVVNVVSVVSNVVSVVSNLVSVLSSLLSQLSCLLSQLVRLLVVLVVLCVVLVVCPPCVVLVVLLVVLSVVLNCLSCQPHSVPDDSQLQPRDDLVRLVVSLVSNVVSLVSNLVSLVVCVVVVSDDPVSSVVNVVSSVSSNVSSVSSSVSSVVSND

pLDDT: mean 77.45, std 17.59, range [26.06, 97.75]

Sequence (277 aa):
MKLNLTTFSEEHKNILRAQRKLVLETLDAIAAYLVENGDVESEWRMMLNKEYMINYYDVIPDKGPLRTHEIDLELSVIYENGYVEIKIFKKDVLKANDALLRIVSSKLKERKAKLMHMTEEASPEQLQLINAHIDHTESLIKKCFNLKISSQLLITEVGGLHFIDEILTQMKNNEINSFTPEHYTQFKRHMDELKELVHLYSPTNSQEDYASLCSRKDIINKRQQFNKSFNICKSLLHSFSQEGILASDTEQSILMNFNSLQHMFFAKCDVYFMVLT